Protein AF-A0A0J7K0Y9-F1 (afdb_monomer)

Mean predicted aligned error: 17.72 Å

Secondary structure (DSSP, 8-state):
---HHHHHHHTT-SSHHHHHHHHHHHHHH-TT-----SS--------PPPPSHHHHHHHHHHHHHHHT--HHHHS--TTSS---HHHHHHHHHHHHHHIIIIIH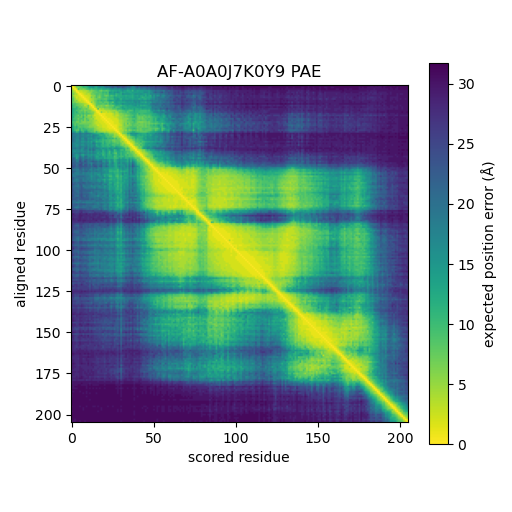HHHHHHHHHHHHHTSSPPPTTS--------TTSPPHHHHHHHHHHHHHHHHHHHHHHSS-SS-HHHHHHHTTPPPPPP--PPPTTSPP-S--TT-------

Organism: Lasius niger (NCBI:txid67767)

pLDDT: mean 74.07, std 13.28, range [35.84, 94.38]

Structure (mmCIF, N/CA/C/O backbone):
data_AF-A0A0J7K0Y9-F1
#
_entry.id   AF-A0A0J7K0Y9-F1
#
loop_
_atom_site.group_PDB
_atom_site.id
_atom_site.type_symbol
_atom_site.label_atom_id
_atom_site.label_alt_id
_atom_site.label_comp_id
_atom_site.label_asym_id
_atom_site.label_entity_id
_atom_site.label_seq_id
_atom_site.pdbx_PDB_ins_code
_atom_site.Cartn_x
_atom_site.Cartn_y
_atom_site.Cartn_z
_atom_site.occupancy
_atom_site.B_iso_or_equiv
_atom_site.auth_seq_id
_atom_site.auth_comp_id
_atom_site.auth_asym_id
_atom_site.auth_atom_id
_atom_site.pdbx_PDB_model_num
ATOM 1 N N . MET A 1 1 ? -59.670 0.359 54.485 1.00 41.88 1 MET A N 1
ATOM 2 C CA . MET A 1 1 ? -58.324 0.366 53.870 1.00 41.88 1 MET A CA 1
ATOM 3 C C . MET A 1 1 ? -58.000 -1.052 53.421 1.00 41.88 1 MET A C 1
ATOM 5 O O . MET A 1 1 ? -57.801 -1.900 54.280 1.00 41.88 1 MET A O 1
ATOM 9 N N . LYS A 1 2 ? -58.044 -1.352 52.114 1.00 50.00 2 LYS A N 1
ATOM 10 C CA . LYS A 1 2 ? -57.584 -2.656 51.604 1.00 50.00 2 LYS A CA 1
ATOM 11 C C . LYS A 1 2 ? -56.059 -2.690 51.736 1.00 50.00 2 LYS A C 1
ATOM 13 O O . LYS A 1 2 ? -55.396 -1.772 51.267 1.00 50.00 2 LYS A O 1
ATOM 18 N N . THR A 1 3 ? -55.521 -3.696 52.416 1.00 67.88 3 THR A N 1
ATOM 19 C CA . THR A 1 3 ? -54.073 -3.907 52.525 1.00 67.88 3 THR A CA 1
ATOM 20 C C . THR A 1 3 ? -53.487 -4.128 51.127 1.00 67.88 3 THR A C 1
ATOM 22 O O . THR A 1 3 ? -54.144 -4.699 50.258 1.00 67.88 3 THR A O 1
ATOM 25 N N . ILE A 1 4 ? -52.256 -3.675 50.886 1.00 62.66 4 ILE A N 1
ATOM 26 C CA . ILE A 1 4 ? -51.581 -3.766 49.574 1.00 62.66 4 ILE A CA 1
ATOM 27 C C . ILE A 1 4 ? -51.511 -5.231 49.088 1.00 62.66 4 ILE A C 1
ATOM 29 O O . ILE A 1 4 ? -51.662 -5.520 47.903 1.00 62.66 4 ILE A O 1
ATOM 33 N N . ALA A 1 5 ? -51.413 -6.177 50.026 1.00 60.84 5 ALA A N 1
ATOM 34 C CA . ALA A 1 5 ? -51.505 -7.610 49.759 1.00 60.84 5 ALA A CA 1
ATOM 35 C C . ALA A 1 5 ? -52.863 -8.044 49.162 1.00 60.84 5 ALA A C 1
ATOM 37 O O . ALA A 1 5 ? -52.909 -8.964 48.350 1.00 60.84 5 ALA A O 1
ATOM 38 N N . GLN A 1 6 ? -53.965 -7.383 49.526 1.00 60.16 6 GLN A N 1
ATOM 39 C CA . GLN A 1 6 ? -55.292 -7.646 48.963 1.00 60.16 6 GLN A CA 1
ATOM 40 C C . GLN A 1 6 ? -55.402 -7.122 47.523 1.00 60.16 6 GLN A C 1
ATOM 42 O O . GLN A 1 6 ? -55.991 -7.781 46.678 1.00 60.16 6 GLN A O 1
ATOM 47 N N . GLN A 1 7 ? -54.785 -5.974 47.223 1.00 63.72 7 GLN A N 1
ATOM 48 C CA . GLN A 1 7 ? -54.750 -5.404 45.869 1.00 63.72 7 GLN A CA 1
ATOM 49 C C . GLN A 1 7 ? -53.867 -6.218 44.909 1.00 63.72 7 GLN A C 1
ATOM 51 O O . GLN A 1 7 ? -54.207 -6.349 43.737 1.00 63.72 7 GLN A O 1
ATOM 56 N N . ALA A 1 8 ? -52.771 -6.809 45.398 1.00 58.94 8 ALA A N 1
ATOM 57 C CA . ALA A 1 8 ? -51.943 -7.729 44.613 1.0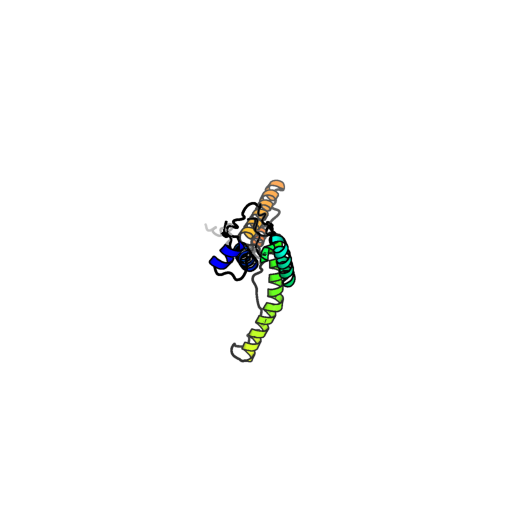0 58.94 8 ALA A CA 1
ATOM 58 C C . ALA A 1 8 ? -52.710 -9.009 44.228 1.00 58.94 8 ALA A C 1
ATOM 60 O O . ALA A 1 8 ? -52.632 -9.450 43.082 1.00 58.94 8 ALA A O 1
ATOM 61 N N . LYS A 1 9 ? -53.514 -9.547 45.157 1.00 60.91 9 LYS A N 1
ATOM 62 C CA . LYS A 1 9 ? -54.397 -10.698 44.906 1.00 60.91 9 LYS A CA 1
ATOM 63 C C . LYS A 1 9 ? -55.553 -10.359 43.960 1.00 60.91 9 LYS A C 1
ATOM 65 O O . LYS A 1 9 ? -55.827 -11.138 43.055 1.00 60.91 9 LYS A O 1
ATOM 70 N N . ASP A 1 10 ? -56.175 -9.187 44.116 1.00 63.47 10 ASP A N 1
ATOM 71 C CA . ASP A 1 10 ? -57.241 -8.695 43.223 1.00 63.47 10 ASP A CA 1
ATOM 72 C C . ASP A 1 10 ? -56.728 -8.482 41.775 1.00 63.47 10 ASP A C 1
ATOM 74 O O . ASP A 1 10 ? -57.490 -8.608 40.821 1.00 63.47 10 ASP A O 1
ATOM 78 N N . ALA A 1 11 ? -55.431 -8.200 41.596 1.00 65.00 11 ALA A N 1
ATOM 79 C CA . ALA A 1 11 ? -54.775 -8.054 40.292 1.00 65.00 11 ALA A CA 1
ATOM 80 C C . ALA A 1 11 ? -54.238 -9.377 39.696 1.00 65.00 11 ALA A C 1
ATOM 82 O O . ALA A 1 11 ? -53.600 -9.349 38.643 1.00 65.00 11 ALA A O 1
ATOM 83 N N . GLY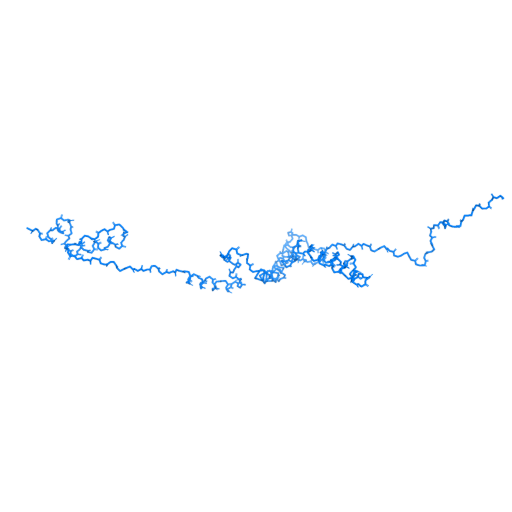 A 1 12 ? -54.490 -10.520 40.348 1.00 72.00 12 GLY A N 1
ATOM 84 C CA . GLY A 1 12 ? -54.134 -11.853 39.848 1.00 72.00 12 GLY A CA 1
ATOM 85 C C . GLY A 1 12 ? -52.734 -12.359 40.219 1.00 72.00 12 GLY A C 1
ATOM 86 O O . GLY A 1 12 ? -52.321 -13.389 39.692 1.00 72.00 12 GLY A O 1
ATOM 87 N N . TYR A 1 13 ? -52.007 -11.683 41.116 1.00 70.56 13 TYR A N 1
ATOM 88 C CA . TYR A 1 13 ? -50.689 -12.130 41.591 1.00 70.56 13 TYR A CA 1
ATOM 89 C C . TYR A 1 13 ? -50.816 -12.977 42.867 1.00 70.56 13 TYR A C 1
ATOM 91 O O . TYR A 1 13 ? -51.663 -12.707 43.724 1.00 70.56 13 TYR A O 1
ATOM 99 N N . LYS A 1 14 ? -49.962 -13.999 43.023 1.00 67.88 14 LYS A N 1
ATOM 100 C CA . LYS A 1 14 ? -50.011 -14.936 44.163 1.00 67.88 14 LYS A CA 1
ATOM 101 C C . LYS A 1 14 ? -49.621 -14.262 45.484 1.00 67.88 14 LYS A C 1
ATOM 103 O O . LYS A 1 14 ? -50.127 -14.629 46.546 1.00 67.88 14 LYS A O 1
ATOM 108 N N . ASP A 1 15 ? -48.735 -13.273 45.402 1.00 72.94 15 ASP A N 1
ATOM 109 C CA . ASP A 1 15 ? -48.142 -12.521 46.508 1.00 72.94 15 ASP A CA 1
ATOM 110 C C . ASP A 1 15 ? -47.762 -11.094 46.044 1.00 72.94 15 ASP A C 1
ATOM 112 O O . ASP A 1 15 ? -47.493 -10.852 44.866 1.00 72.94 15 ASP A O 1
ATOM 116 N N . LEU A 1 16 ? -47.710 -10.148 46.984 1.00 66.69 16 LEU A N 1
ATOM 117 C CA . LEU A 1 16 ? -47.122 -8.820 46.816 1.00 66.69 16 LEU A CA 1
ATOM 118 C C . LEU A 1 16 ? -45.673 -8.886 46.300 1.00 66.69 16 LEU A C 1
ATOM 120 O O . LEU A 1 16 ? -45.290 -8.056 45.477 1.00 66.69 16 LEU A O 1
ATOM 124 N N . GLY A 1 17 ? -44.890 -9.881 46.730 1.00 71.75 17 GLY A N 1
ATOM 125 C CA . GLY A 1 17 ? -43.529 -10.112 46.238 1.00 71.75 17 GLY A CA 1
ATOM 126 C C . GLY A 1 17 ? -43.466 -10.435 44.740 1.00 71.75 17 GLY A C 1
ATOM 127 O O . GLY A 1 17 ? -42.603 -9.922 44.029 1.00 71.75 17 GLY A O 1
ATOM 128 N N . GLU A 1 18 ? -44.418 -11.216 44.225 1.00 76.56 18 GLU A N 1
ATOM 129 C CA . GLU A 1 18 ? -44.515 -11.529 42.792 1.00 76.56 18 GLU A CA 1
ATOM 130 C C . GLU A 1 18 ? -44.935 -10.297 41.977 1.00 76.56 18 GLU A C 1
ATOM 132 O O . GLU A 1 18 ? -44.344 -10.005 40.936 1.00 76.56 18 GLU A O 1
ATOM 137 N N . ALA A 1 19 ? -45.881 -9.511 42.500 1.00 69.94 19 ALA A N 1
ATOM 138 C CA . ALA A 1 19 ? -46.285 -8.247 41.891 1.00 69.94 19 ALA A CA 1
ATOM 139 C C . ALA A 1 19 ? -45.129 -7.227 41.841 1.00 69.94 19 ALA A C 1
ATOM 141 O O . ALA A 1 19 ? -44.962 -6.536 40.837 1.00 69.94 19 ALA A O 1
ATOM 142 N N . MET A 1 20 ? -44.301 -7.144 42.890 1.00 71.56 20 MET A N 1
ATOM 143 C CA . MET A 1 20 ? -43.109 -6.285 42.903 1.00 71.56 20 MET A CA 1
ATOM 144 C C . MET A 1 20 ? -42.033 -6.779 41.931 1.00 71.56 20 MET A C 1
ATOM 146 O O . MET A 1 20 ? -41.488 -5.969 41.182 1.00 71.56 20 MET A O 1
ATOM 150 N N . ASN A 1 21 ? -41.770 -8.087 41.875 1.00 76.19 21 ASN A N 1
ATOM 151 C CA . ASN A 1 21 ? -40.802 -8.659 40.936 1.00 76.19 21 ASN A CA 1
ATOM 152 C C . ASN A 1 21 ? -41.200 -8.426 39.474 1.00 76.19 21 ASN A C 1
ATOM 154 O O . ASN A 1 21 ? -40.352 -8.050 38.667 1.00 76.19 21 ASN A O 1
ATOM 158 N N . GLU A 1 22 ? -42.478 -8.572 39.123 1.00 76.06 22 GLU A N 1
ATOM 159 C CA . GLU A 1 22 ? -42.950 -8.307 37.759 1.00 76.06 22 GLU A CA 1
ATOM 160 C C . GLU A 1 22 ? -42.862 -6.814 37.402 1.00 76.06 22 GLU A C 1
ATOM 162 O O . GLU A 1 22 ? -42.521 -6.457 36.274 1.00 76.06 22 GLU A O 1
ATOM 167 N N . LYS A 1 23 ? -43.103 -5.913 38.364 1.00 72.50 23 LYS A N 1
ATOM 168 C CA . LYS A 1 23 ? -42.919 -4.465 38.168 1.00 72.50 23 LYS A CA 1
ATOM 169 C C . LYS A 1 23 ? -41.448 -4.088 37.983 1.00 72.50 23 LYS A C 1
ATOM 171 O O . LYS A 1 23 ? -41.150 -3.290 37.100 1.00 72.50 23 LYS A O 1
ATOM 176 N N . ILE A 1 24 ? -40.535 -4.698 38.741 1.00 74.88 24 ILE A N 1
ATOM 177 C CA . ILE A 1 24 ? -39.082 -4.532 38.567 1.00 74.88 24 ILE A CA 1
ATOM 178 C C . ILE A 1 24 ? -38.636 -5.098 37.213 1.00 74.88 24 ILE A C 1
ATOM 180 O O . ILE A 1 24 ? -37.848 -4.474 36.506 1.00 74.88 24 ILE A O 1
ATOM 184 N N . ARG A 1 25 ? -39.176 -6.251 36.800 1.00 75.19 25 ARG A N 1
ATOM 185 C CA . ARG A 1 25 ? -38.871 -6.854 35.498 1.00 75.19 25 ARG A CA 1
ATOM 186 C C . ARG A 1 25 ? -39.325 -5.964 34.343 1.00 75.19 25 ARG A C 1
ATOM 188 O O . ARG A 1 25 ? -38.553 -5.753 33.414 1.00 75.19 25 ARG A O 1
ATOM 195 N N . LYS A 1 26 ? -40.533 -5.400 34.423 1.00 72.75 26 LYS A N 1
ATOM 196 C CA . LYS A 1 26 ? -41.059 -4.445 33.434 1.00 72.75 26 LYS A CA 1
ATOM 197 C C . LYS A 1 26 ? -40.252 -3.145 33.387 1.00 72.75 26 LYS A C 1
ATOM 199 O O . LYS A 1 26 ? -40.006 -2.647 32.294 1.00 72.75 26 LYS A O 1
ATOM 204 N N . LEU A 1 27 ? -39.773 -2.660 34.537 1.00 73.19 27 LEU A N 1
ATOM 205 C CA . LEU A 1 27 ? -38.863 -1.513 34.624 1.00 73.19 27 LEU A CA 1
ATOM 206 C C . LEU A 1 27 ? -37.509 -1.778 33.950 1.00 73.19 27 LEU A C 1
ATOM 208 O O . LEU A 1 27 ? -36.998 -0.916 33.249 1.00 73.19 27 LEU A O 1
ATOM 212 N N . ASN A 1 28 ? -36.955 -2.981 34.107 1.00 72.81 28 ASN A N 1
ATOM 213 C CA . ASN A 1 28 ? -35.685 -3.353 33.477 1.00 72.81 28 ASN A CA 1
ATOM 214 C C . ASN A 1 28 ? -35.815 -3.678 31.978 1.00 72.81 28 ASN A C 1
ATOM 216 O O . ASN A 1 28 ? -34.832 -3.589 31.248 1.00 72.81 28 ASN A O 1
ATOM 220 N N . GLN A 1 29 ? -37.000 -4.090 31.518 1.00 77.44 29 GLN A N 1
ATOM 221 C CA . GLN A 1 29 ? -37.248 -4.482 30.124 1.00 77.44 29 GLN A CA 1
ATOM 222 C C . GLN A 1 29 ? -37.788 -3.344 29.248 1.00 77.44 29 GLN A C 1
ATOM 224 O O . GLN A 1 29 ? -37.759 -3.470 28.026 1.00 77.44 29 GLN A O 1
ATOM 229 N N . GLY A 1 30 ? -38.292 -2.254 29.834 1.00 64.31 30 GLY A N 1
ATOM 230 C CA . GLY A 1 30 ? -38.945 -1.181 29.091 1.00 64.31 30 GLY A CA 1
ATOM 231 C C . GLY A 1 30 ? -38.527 0.207 29.557 1.00 64.31 30 GLY A C 1
ATOM 232 O O . GLY A 1 30 ? -38.560 0.513 30.743 1.00 64.31 30 GLY A O 1
ATOM 233 N N . THR A 1 31 ? -38.219 1.074 28.595 1.00 56.06 31 THR A N 1
ATOM 234 C CA . THR A 1 31 ? -37.945 2.504 28.813 1.00 56.06 31 THR A CA 1
ATOM 235 C C . THR A 1 31 ? -39.169 3.264 29.353 1.00 56.06 31 THR A C 1
ATOM 237 O O . THR A 1 31 ? -39.006 4.321 29.949 1.00 56.06 31 THR A O 1
ATOM 240 N N . ASP A 1 32 ? -40.381 2.711 29.192 1.00 53.81 32 ASP A N 1
ATOM 241 C CA . ASP A 1 32 ? -41.665 3.338 29.554 1.00 53.81 32 ASP A CA 1
ATOM 242 C C . ASP A 1 32 ? -42.411 2.594 30.684 1.00 53.81 32 ASP A C 1
ATOM 244 O O . ASP A 1 32 ? -43.621 2.373 30.646 1.00 53.81 32 ASP A O 1
ATOM 248 N N . SER A 1 33 ? -41.682 2.124 31.699 1.00 59.62 33 SER A N 1
ATOM 249 C CA . SER A 1 33 ? -42.291 1.554 32.907 1.00 59.62 33 SER A CA 1
ATOM 250 C C . SER A 1 33 ? -42.240 2.546 34.061 1.00 59.62 33 SER A C 1
ATOM 252 O O . SER A 1 33 ? -41.181 2.840 34.605 1.00 59.62 33 SER A O 1
ATOM 254 N N . ALA A 1 34 ? -43.408 3.033 34.480 1.00 58.34 34 ALA A N 1
ATOM 255 C CA . ALA A 1 34 ? -43.535 3.874 35.663 1.00 58.34 34 ALA A CA 1
ATOM 256 C C . ALA A 1 34 ? -43.646 3.013 36.934 1.00 58.34 34 ALA A C 1
ATOM 258 O O . ALA A 1 34 ? -44.594 2.237 37.105 1.00 58.34 34 ALA A O 1
ATOM 259 N N . LEU A 1 35 ? -42.686 3.166 37.850 1.00 61.28 35 LEU A N 1
ATOM 260 C CA . LEU A 1 35 ? -42.767 2.598 39.193 1.00 61.28 35 LEU A CA 1
ATOM 261 C C . LEU A 1 35 ? -43.531 3.572 40.102 1.00 61.28 35 LEU A C 1
ATOM 263 O O . LEU A 1 35 ? -43.003 4.604 40.503 1.00 61.28 35 LEU A O 1
ATOM 267 N N . VAL A 1 36 ? -44.782 3.247 40.428 1.00 58.62 36 VAL A N 1
ATOM 268 C CA . VAL A 1 36 ? -45.592 4.033 41.371 1.00 58.62 36 VAL A CA 1
ATOM 269 C C . VAL A 1 36 ? -45.386 3.475 42.779 1.00 58.62 36 VAL A C 1
ATOM 271 O O . VAL A 1 36 ? -45.913 2.416 43.117 1.00 58.62 36 VAL A O 1
ATOM 274 N N . THR A 1 37 ? -44.603 4.176 43.597 1.00 62.19 37 THR A N 1
ATOM 275 C CA . THR A 1 37 ? -44.367 3.861 45.013 1.00 62.19 37 THR A CA 1
ATOM 276 C C . THR A 1 37 ? -45.233 4.748 45.908 1.00 62.19 37 THR A C 1
ATOM 278 O O . THR A 1 37 ? -45.283 5.967 45.750 1.00 62.19 37 THR A O 1
ATOM 281 N N . GLN A 1 38 ? -45.924 4.154 46.885 1.00 52.69 38 GLN A N 1
ATOM 282 C CA . GLN A 1 38 ? -46.617 4.920 47.921 1.00 52.69 38 GLN A CA 1
ATOM 283 C C . GLN A 1 38 ? -45.585 5.318 48.986 1.00 52.69 38 GLN A C 1
ATOM 285 O O . GLN A 1 38 ? -45.238 4.517 49.846 1.00 52.69 38 GLN A O 1
ATOM 290 N N . SER A 1 39 ? -45.083 6.554 48.904 1.00 55.12 39 SER A N 1
ATOM 291 C CA . SER A 1 39 ? -44.155 7.159 49.877 1.00 55.12 39 SER A CA 1
ATOM 292 C C . SER A 1 39 ? -42.731 6.566 49.916 1.00 55.12 39 SER A C 1
ATOM 294 O O . SER A 1 39 ? -42.233 6.155 50.961 1.00 55.12 39 SER A O 1
ATOM 296 N N . GLY A 1 40 ? -42.044 6.543 48.769 1.00 60.94 40 GLY A N 1
ATOM 297 C CA . GLY A 1 40 ? -40.608 6.242 48.700 1.00 60.94 40 GLY A CA 1
ATOM 298 C C . GLY A 1 40 ? -39.991 6.705 47.381 1.00 60.94 40 GLY A C 1
ATOM 299 O O . GLY A 1 40 ? -40.550 6.438 46.319 1.00 60.94 40 GLY A O 1
ATOM 300 N N . THR A 1 41 ? -38.860 7.409 47.434 1.00 53.75 41 THR A N 1
ATOM 301 C CA . THR A 1 41 ? -38.120 7.874 46.251 1.00 53.75 41 THR A CA 1
ATOM 302 C C . THR A 1 41 ? -37.431 6.687 45.583 1.00 53.75 41 THR A C 1
ATOM 304 O O . THR A 1 41 ? -36.528 6.084 46.157 1.00 53.75 41 THR A O 1
ATOM 307 N N . SER A 1 42 ? -37.856 6.327 44.373 1.00 60.19 42 SER A N 1
ATOM 308 C CA . SER A 1 42 ? -37.160 5.319 43.573 1.00 60.19 42 SER A CA 1
ATOM 309 C C . SER A 1 42 ? -35.975 5.973 42.866 1.00 60.19 42 SER A C 1
ATOM 311 O O . SER A 1 42 ? -36.170 6.859 42.036 1.00 60.19 42 SER A O 1
ATOM 313 N N . SER A 1 43 ? -34.747 5.573 43.207 1.00 61.25 43 SER A N 1
ATOM 314 C CA . SER A 1 43 ? -33.561 5.945 42.433 1.00 61.25 43 SER A CA 1
ATOM 315 C C . SER A 1 43 ? -33.219 4.821 41.465 1.00 61.25 43 SER A C 1
ATOM 317 O O . SER A 1 43 ? -32.943 3.698 41.892 1.00 61.25 43 SER A O 1
ATOM 319 N N . VAL A 1 44 ? -33.188 5.121 40.171 1.00 63.66 44 VAL A N 1
ATOM 320 C CA . VAL A 1 44 ? -32.577 4.223 39.190 1.00 63.66 44 VAL A CA 1
ATOM 321 C C . VAL A 1 44 ? -31.056 4.326 39.304 1.00 63.66 44 VAL A C 1
ATOM 323 O O . VAL A 1 44 ? -30.499 5.422 39.326 1.00 63.66 44 VAL A O 1
ATOM 326 N N . LEU A 1 45 ? -30.374 3.184 39.388 1.00 65.38 45 LEU A N 1
ATOM 327 C CA . LEU A 1 45 ? -28.926 3.119 39.193 1.00 65.38 45 LEU A CA 1
ATOM 328 C C . LEU A 1 45 ? -28.663 3.390 37.710 1.00 65.38 45 LEU A C 1
ATOM 330 O O . LEU A 1 45 ? -28.772 2.491 36.879 1.00 65.38 45 LEU A O 1
ATOM 334 N N . SER A 1 46 ? -28.380 4.645 37.360 1.00 64.19 46 SER A N 1
ATOM 335 C CA . SER A 1 46 ? -28.010 5.003 35.994 1.00 64.19 46 SER A CA 1
ATOM 336 C C . SER A 1 46 ? -26.627 4.426 35.695 1.00 64.19 46 SER A C 1
ATOM 338 O O . SER A 1 46 ? -25.608 4.982 36.108 1.00 64.19 46 SER A O 1
ATOM 340 N N . VAL A 1 47 ? -26.574 3.302 34.987 1.00 67.31 47 VAL A N 1
ATOM 341 C CA . VAL A 1 47 ? -25.326 2.852 34.371 1.00 67.31 47 VAL A CA 1
ATOM 342 C C . VAL A 1 47 ? -25.092 3.756 33.166 1.00 67.31 47 VAL A C 1
ATOM 344 O O . VAL A 1 47 ? -25.842 3.701 32.193 1.00 67.31 47 VAL A O 1
ATOM 347 N N . ALA A 1 48 ? -24.081 4.622 33.236 1.00 72.38 48 ALA A N 1
ATOM 348 C CA . ALA A 1 48 ? -23.613 5.324 32.050 1.00 72.38 48 ALA A CA 1
ATOM 349 C C . ALA A 1 48 ? -23.106 4.271 31.056 1.00 72.38 48 ALA A C 1
ATOM 351 O O . ALA A 1 48 ? -22.244 3.459 31.401 1.00 72.38 48 ALA A O 1
ATOM 352 N N . ALA A 1 49 ? -23.662 4.250 29.844 1.00 72.75 49 ALA A N 1
ATOM 353 C CA . ALA A 1 49 ? -23.127 3.415 28.780 1.00 72.75 49 ALA A CA 1
ATOM 354 C C . ALA A 1 49 ? -21.665 3.825 28.545 1.00 72.75 49 ALA A C 1
ATOM 356 O O . ALA A 1 49 ? -21.386 4.987 28.248 1.00 72.75 49 ALA A O 1
ATOM 357 N N . ALA A 1 50 ? -20.734 2.891 28.745 1.00 78.94 50 ALA A N 1
ATOM 358 C CA . ALA A 1 50 ? -19.324 3.137 28.482 1.00 78.94 50 ALA A CA 1
ATOM 359 C C . ALA A 1 50 ? -19.108 3.352 26.977 1.00 78.94 50 ALA A C 1
ATOM 361 O O . ALA A 1 50 ? -19.727 2.670 26.158 1.00 78.94 50 ALA A O 1
ATOM 362 N N . ASP A 1 51 ? -18.223 4.281 26.618 1.00 85.19 51 ASP A N 1
ATOM 363 C CA . ASP A 1 51 ? -17.834 4.512 25.227 1.00 85.19 51 ASP A CA 1
ATOM 364 C C . ASP A 1 51 ? -17.122 3.261 24.662 1.00 85.19 51 ASP A C 1
ATOM 366 O O . ASP A 1 51 ? -16.090 2.855 25.206 1.00 85.19 51 ASP A O 1
ATOM 370 N N . PRO A 1 52 ? -17.639 2.628 23.589 1.00 87.75 52 PRO A N 1
ATOM 371 C CA . PRO A 1 52 ? -17.019 1.449 22.984 1.00 87.75 52 PRO A CA 1
ATOM 372 C C . PRO A 1 52 ? -15.810 1.778 22.091 1.00 87.75 52 PRO A C 1
ATOM 374 O O . PRO A 1 52 ? -15.137 0.868 21.605 1.00 87.75 52 PRO A O 1
ATOM 377 N N . THR A 1 53 ? -15.509 3.054 21.841 1.00 87.75 53 THR A N 1
ATOM 378 C CA . THR A 1 53 ? -14.440 3.469 20.918 1.00 87.75 53 THR A CA 1
ATOM 379 C C . THR A 1 53 ? -13.059 2.885 21.265 1.00 87.75 53 THR A C 1
ATOM 381 O O . THR A 1 53 ? -12.379 2.396 20.353 1.00 87.75 53 THR A O 1
ATOM 384 N N . PRO A 1 54 ? -12.616 2.850 22.541 1.00 89.25 54 PRO A N 1
ATOM 385 C CA . PRO A 1 54 ? -11.304 2.305 22.891 1.00 89.25 54 PRO A CA 1
ATOM 386 C C . PRO A 1 54 ? -11.186 0.800 22.629 1.00 89.25 54 PRO A C 1
ATOM 388 O O . PRO A 1 54 ? -10.170 0.349 22.099 1.00 89.25 54 PRO A O 1
ATOM 391 N N . SER A 1 55 ? -12.221 0.018 22.955 1.00 89.62 55 SER A N 1
ATOM 392 C CA . SER A 1 55 ? -12.198 -1.436 22.754 1.00 89.62 55 SER A CA 1
ATOM 393 C C . SER A 1 55 ? -12.195 -1.788 21.268 1.00 89.62 55 SER A C 1
ATOM 395 O O . SER A 1 55 ? -11.401 -2.624 20.836 1.00 89.62 55 SER A O 1
ATOM 397 N N . TRP A 1 56 ? -12.994 -1.080 20.466 1.00 89.25 56 TRP A N 1
ATOM 398 C CA . TRP A 1 56 ? -12.989 -1.230 19.014 1.00 89.25 56 TRP A CA 1
ATOM 399 C C . TRP A 1 56 ? -11.627 -0.879 18.398 1.00 89.25 56 TRP A C 1
ATOM 401 O O . TRP A 1 56 ? -11.095 -1.646 17.594 1.00 89.25 56 TRP A O 1
ATOM 411 N N . THR A 1 57 ? -11.023 0.239 18.817 1.00 89.50 57 THR A N 1
ATOM 412 C CA . THR A 1 57 ? -9.742 0.719 18.269 1.00 89.50 57 THR A CA 1
ATOM 413 C C . THR A 1 57 ? -8.606 -0.274 18.517 1.00 89.50 57 THR A C 1
ATOM 415 O O . THR A 1 57 ? -7.774 -0.489 17.633 1.00 89.50 57 THR A O 1
ATOM 418 N N . VAL A 1 58 ? -8.567 -0.919 19.688 1.00 91.25 58 VAL A N 1
ATOM 419 C CA . VAL A 1 58 ? -7.562 -1.952 19.990 1.00 91.25 58 VAL A CA 1
ATOM 420 C C . VAL A 1 58 ? -7.740 -3.162 19.076 1.00 91.25 58 VAL A C 1
ATOM 422 O O . VAL A 1 58 ? -6.784 -3.568 18.417 1.00 91.25 58 VAL A O 1
ATOM 425 N N . SER A 1 59 ? -8.958 -3.702 18.967 1.00 91.25 59 SER A N 1
ATOM 426 C CA . SER A 1 59 ? -9.232 -4.864 18.109 1.00 91.25 59 SER A CA 1
ATOM 427 C C . SER A 1 59 ? -8.916 -4.590 16.637 1.00 91.25 59 SER A C 1
ATOM 429 O O . SER A 1 59 ? -8.316 -5.424 15.957 1.00 91.25 59 SER A O 1
ATOM 431 N N . ALA A 1 60 ? -9.271 -3.402 16.153 1.00 89.94 60 ALA A N 1
ATOM 432 C CA . ALA A 1 60 ? -9.015 -2.988 14.785 1.00 89.94 60 ALA A CA 1
ATOM 433 C C . ALA A 1 60 ? -7.504 -2.844 14.499 1.00 89.94 60 ALA A C 1
ATOM 435 O O . ALA A 1 60 ? -7.028 -3.329 13.472 1.00 89.94 60 ALA A O 1
ATOM 436 N N . ASN A 1 61 ? -6.716 -2.289 15.429 1.00 89.06 61 ASN A N 1
ATOM 437 C CA . ASN A 1 61 ? -5.252 -2.239 15.302 1.00 89.06 61 ASN A CA 1
ATOM 438 C C . ASN A 1 61 ? -4.590 -3.623 15.379 1.00 89.06 61 ASN A C 1
ATOM 440 O O . ASN A 1 61 ? -3.632 -3.889 14.645 1.00 89.06 61 ASN A O 1
ATOM 444 N N . SER A 1 62 ? -5.108 -4.527 16.217 1.00 92.56 62 SER A N 1
ATOM 44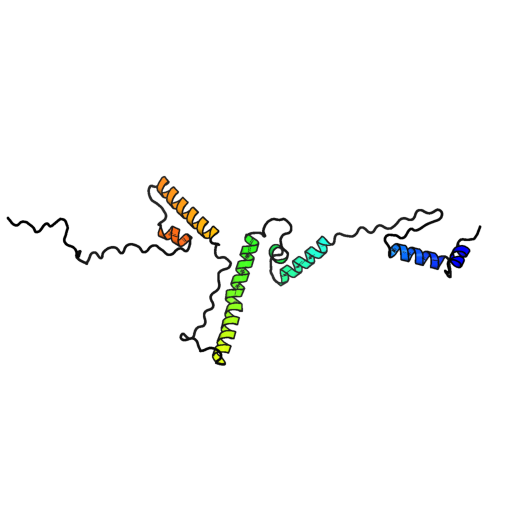5 C CA . SER A 1 62 ? -4.630 -5.912 16.268 1.00 92.56 62 SER A CA 1
ATOM 446 C C . SER A 1 62 ? -4.833 -6.616 14.927 1.00 92.56 62 SER A C 1
ATOM 448 O O . SER A 1 62 ? -3.904 -7.241 14.425 1.00 92.56 62 SER A O 1
ATOM 450 N N . TYR A 1 63 ? -6.004 -6.460 14.303 1.00 91.06 63 TYR A N 1
ATOM 451 C CA . TYR A 1 63 ? -6.271 -7.025 12.979 1.00 91.06 63 TYR A CA 1
ATOM 452 C C . TYR A 1 63 ? -5.426 -6.371 11.875 1.00 91.06 63 TYR A C 1
ATOM 454 O O . TYR A 1 63 ? -4.847 -7.066 11.045 1.00 91.06 63 TYR A O 1
ATOM 462 N N . ALA A 1 64 ? -5.281 -5.044 11.884 1.00 89.00 64 ALA A N 1
ATOM 463 C CA . ALA A 1 64 ? -4.443 -4.333 10.915 1.00 89.00 64 ALA A CA 1
ATOM 464 C C . ALA A 1 64 ? -2.983 -4.833 10.930 1.00 89.00 64 ALA A C 1
ATOM 466 O O . ALA A 1 64 ? -2.352 -4.989 9.880 1.00 89.00 64 ALA A O 1
ATOM 467 N N . SER A 1 65 ? -2.480 -5.175 12.119 1.00 88.56 65 SER A N 1
ATOM 468 C CA . SER A 1 65 ? -1.141 -5.735 12.310 1.00 88.56 65 SER A CA 1
ATOM 469 C C . SER A 1 65 ? -0.968 -7.131 11.699 1.00 88.56 65 SER A C 1
ATOM 471 O O . SER A 1 65 ? 0.103 -7.413 11.168 1.00 88.56 65 SER A O 1
ATOM 473 N N . THR A 1 66 ? -1.993 -7.997 11.702 1.00 90.81 66 THR A N 1
ATOM 474 C CA . THR A 1 66 ? -1.862 -9.370 11.161 1.00 90.81 66 THR A CA 1
ATOM 475 C C . THR A 1 66 ? -1.683 -9.384 9.647 1.00 90.81 66 THR A C 1
ATOM 477 O O . THR A 1 66 ? -0.882 -10.148 9.116 1.00 90.81 66 THR A O 1
ATOM 480 N N . ILE A 1 67 ? -2.384 -8.496 8.944 1.00 87.44 67 ILE A N 1
ATOM 481 C CA . ILE A 1 67 ? -2.237 -8.309 7.496 1.00 87.44 67 ILE A CA 1
ATOM 482 C C . ILE A 1 67 ? -1.073 -7.365 7.147 1.00 87.44 67 ILE A C 1
ATOM 484 O O . ILE A 1 67 ? -0.697 -7.225 5.978 1.00 87.44 67 ILE A O 1
ATOM 488 N N . GLY A 1 68 ? -0.496 -6.704 8.157 1.00 85.25 68 GLY A N 1
ATOM 489 C CA . GLY A 1 68 ? 0.526 -5.668 8.037 1.00 85.25 68 GLY A CA 1
ATOM 490 C C . GLY A 1 68 ? 0.091 -4.518 7.129 1.00 85.25 68 GLY A C 1
ATOM 491 O O . GLY A 1 68 ? 0.871 -4.111 6.268 1.00 85.25 68 GLY A O 1
ATOM 492 N N . CYS A 1 69 ? -1.166 -4.088 7.249 1.00 86.62 69 CYS A N 1
ATOM 493 C CA . CYS A 1 69 ? -1.744 -2.951 6.536 1.00 86.62 69 CYS A CA 1
ATOM 494 C C . CYS A 1 69 ? -1.902 -1.787 7.519 1.00 86.62 69 CYS A C 1
ATOM 496 O O . CYS A 1 69 ? -2.418 -2.011 8.615 1.00 86.62 69 CYS A O 1
ATOM 498 N N . PRO A 1 70 ? -1.497 -0.554 7.171 1.00 85.19 70 PRO A N 1
ATOM 499 C CA . PRO A 1 70 ? -1.702 0.594 8.046 1.00 85.19 70 PRO A CA 1
ATOM 500 C C . PRO A 1 70 ? -3.186 0.806 8.375 1.00 85.19 70 PRO A C 1
ATOM 502 O O . PRO A 1 70 ? -4.040 0.767 7.487 1.00 85.19 70 PRO A O 1
ATOM 505 N N . PHE A 1 71 ? -3.494 1.101 9.641 1.00 84.25 71 PHE A N 1
ATOM 506 C CA . PHE A 1 71 ? -4.864 1.328 10.123 1.00 84.25 71 PHE A CA 1
ATOM 507 C C . PHE A 1 71 ? -5.622 2.368 9.280 1.00 84.25 71 PHE A C 1
ATOM 509 O O . PHE A 1 71 ? -6.762 2.140 8.882 1.00 84.25 71 PHE A O 1
ATOM 516 N N . ASN A 1 72 ? -4.947 3.470 8.933 1.00 85.00 72 ASN A N 1
ATOM 517 C CA . ASN A 1 72 ? -5.499 4.559 8.122 1.00 85.00 72 ASN A CA 1
ATOM 518 C C . ASN A 1 72 ? -5.893 4.128 6.700 1.00 85.00 72 ASN A C 1
ATOM 520 O O . ASN A 1 72 ? -6.775 4.742 6.105 1.00 85.00 72 ASN A O 1
ATOM 524 N N . ILE A 1 73 ? -5.219 3.116 6.144 1.00 83.94 73 ILE A N 1
ATOM 525 C CA . ILE A 1 73 ? -5.516 2.563 4.817 1.00 83.94 73 ILE A CA 1
ATOM 526 C C . ILE A 1 73 ? -6.650 1.540 4.920 1.00 83.94 73 ILE A C 1
ATOM 528 O O . ILE A 1 73 ? -7.535 1.527 4.071 1.00 83.94 73 ILE A O 1
ATOM 532 N N . LEU A 1 74 ? -6.648 0.711 5.969 1.00 85.62 74 LEU A N 1
ATOM 533 C CA . LEU A 1 74 ? -7.613 -0.375 6.143 1.00 85.62 74 LEU A CA 1
ATOM 534 C C . LEU A 1 74 ? -9.014 0.105 6.542 1.00 85.62 74 LEU A C 1
ATOM 536 O O . LEU A 1 74 ? -10.001 -0.359 5.981 1.00 85.62 74 LEU A O 1
ATOM 540 N N . PHE A 1 75 ? -9.100 1.011 7.516 1.00 83.44 75 PHE A N 1
ATOM 541 C CA . PHE A 1 75 ? -10.373 1.501 8.061 1.00 83.44 75 PHE A CA 1
ATOM 542 C C . PHE A 1 75 ? -10.749 2.895 7.554 1.00 83.44 75 PHE A C 1
ATOM 544 O O . PHE A 1 75 ? -11.841 3.384 7.839 1.00 83.44 75 PHE A O 1
ATOM 551 N N . GLY A 1 76 ? -9.859 3.530 6.790 1.00 77.69 76 GLY A N 1
ATOM 552 C CA . GLY A 1 76 ? -9.997 4.926 6.405 1.00 77.69 76 GLY A CA 1
ATOM 553 C C . GLY A 1 76 ? -9.682 5.874 7.562 1.00 77.69 76 GLY A C 1
ATOM 554 O O . GLY A 1 76 ? -9.737 5.530 8.744 1.00 77.69 76 GLY A O 1
ATOM 555 N N . LYS A 1 77 ? -9.321 7.109 7.218 1.00 74.56 77 LYS A N 1
ATOM 556 C CA . LYS A 1 77 ? -9.061 8.158 8.205 1.00 74.56 77 LYS A CA 1
ATOM 557 C C . LYS A 1 77 ? -10.367 8.902 8.494 1.00 74.56 77 LYS A C 1
ATOM 559 O O . LYS A 1 77 ? -10.988 9.422 7.575 1.00 74.56 77 LYS A O 1
ATOM 564 N N . GLN A 1 78 ? -10.770 8.990 9.762 1.00 59.59 78 GLN A N 1
ATOM 565 C CA . GLN A 1 78 ? -12.009 9.684 10.156 1.00 59.59 78 GLN A CA 1
ATOM 566 C C . GLN A 1 78 ? -11.913 11.218 10.042 1.00 59.59 78 GLN A C 1
ATOM 568 O O . GLN A 1 78 ? -12.927 11.898 9.942 1.00 59.59 78 GLN A O 1
ATOM 573 N N . THR A 1 79 ? -10.705 11.787 10.041 1.00 60.09 79 THR A N 1
ATOM 574 C CA . THR A 1 79 ? -10.478 13.234 10.215 1.00 60.09 79 THR A CA 1
ATOM 575 C C . THR A 1 79 ? -10.545 14.066 8.923 1.00 60.09 79 THR A C 1
ATOM 577 O O . THR A 1 79 ? -9.977 15.151 8.878 1.00 60.09 79 THR A O 1
ATOM 580 N N . GLY A 1 80 ? -11.167 13.574 7.845 1.00 55.03 80 GLY A N 1
ATOM 581 C CA . GLY A 1 80 ? -11.345 14.315 6.578 1.00 55.03 80 GLY A CA 1
ATOM 582 C C . GLY A 1 80 ? -10.068 14.589 5.763 1.00 55.03 80 GLY A C 1
ATOM 583 O O . GLY A 1 80 ? -10.148 14.890 4.577 1.00 55.03 80 GLY A O 1
ATOM 584 N N . ASN A 1 81 ? -8.885 14.430 6.358 1.00 59.50 81 ASN A N 1
ATOM 585 C CA . ASN A 1 81 ? -7.613 14.462 5.649 1.00 59.50 81 ASN A CA 1
ATOM 586 C C . ASN A 1 81 ? -7.395 13.131 4.927 1.00 59.50 81 ASN A C 1
ATOM 588 O O . ASN A 1 81 ? -7.548 12.067 5.538 1.00 59.50 81 ASN A O 1
ATOM 592 N N . LEU A 1 82 ? -6.975 13.191 3.657 1.00 61.91 82 LEU A N 1
ATOM 593 C CA . LEU A 1 82 ? -6.478 12.024 2.927 1.00 61.91 82 LEU A CA 1
ATOM 594 C C . LEU A 1 82 ? -5.490 11.255 3.822 1.00 61.91 82 LEU A C 1
ATOM 596 O O . LEU A 1 82 ? -4.741 11.861 4.599 1.00 61.91 82 LEU A O 1
ATOM 600 N N . ALA A 1 83 ? -5.485 9.921 3.722 1.00 60.75 83 ALA A N 1
ATOM 601 C CA . ALA A 1 83 ? -4.475 9.085 4.377 1.00 60.75 83 ALA A CA 1
ATOM 602 C C . ALA A 1 83 ? -3.074 9.699 4.182 1.00 60.75 83 ALA A C 1
ATOM 604 O O . ALA A 1 83 ? -2.841 10.379 3.178 1.00 60.75 83 ALA A O 1
ATOM 605 N N . SER A 1 84 ? -2.154 9.523 5.134 1.00 69.44 84 SER A N 1
ATOM 606 C CA . SER A 1 84 ? -0.815 10.108 4.980 1.00 69.44 84 SER A CA 1
ATOM 607 C C . SER A 1 84 ? -0.228 9.680 3.628 1.00 69.44 84 SER A C 1
ATOM 609 O O . SER A 1 84 ? -0.367 8.518 3.239 1.00 69.44 84 SER A O 1
ATOM 611 N N . THR A 1 85 ? 0.368 10.612 2.878 1.00 72.19 85 THR A N 1
ATOM 612 C CA . THR A 1 85 ? 1.062 10.294 1.615 1.00 72.19 85 THR A CA 1
ATOM 613 C C . THR A 1 85 ? 2.095 9.197 1.837 1.00 72.19 85 THR A C 1
ATOM 615 O O . THR A 1 85 ? 2.232 8.307 1.004 1.00 72.19 85 THR A O 1
ATOM 618 N N . GLU A 1 86 ? 2.741 9.211 3.000 1.00 78.19 86 GLU A N 1
ATOM 619 C CA . GLU A 1 86 ? 3.733 8.218 3.399 1.00 78.19 86 GLU A CA 1
ATOM 620 C C . GLU A 1 86 ? 3.107 6.842 3.670 1.00 78.19 86 GLU A C 1
ATOM 622 O O . GLU A 1 86 ? 3.598 5.847 3.145 1.00 78.19 86 GLU A O 1
ATOM 627 N N . ASP A 1 87 ? 1.957 6.766 4.355 1.00 79.81 87 ASP A N 1
ATOM 628 C CA . ASP A 1 87 ? 1.245 5.490 4.570 1.00 79.81 87 ASP A CA 1
ATOM 629 C C . ASP A 1 87 ? 0.839 4.842 3.233 1.00 79.81 87 ASP A C 1
ATOM 631 O O . ASP A 1 87 ? 0.912 3.620 3.075 1.00 79.81 87 ASP A O 1
ATOM 635 N N . ARG A 1 88 ? 0.426 5.657 2.246 1.00 80.88 88 ARG A N 1
ATOM 636 C CA . ARG A 1 88 ? 0.109 5.173 0.892 1.00 80.88 88 ARG A CA 1
ATOM 637 C C . ARG A 1 88 ? 1.345 4.652 0.165 1.00 80.88 88 ARG A C 1
ATOM 639 O O . ARG A 1 88 ? 1.257 3.595 -0.452 1.00 80.88 88 ARG A O 1
ATOM 646 N N . LYS A 1 89 ? 2.474 5.364 0.242 1.00 82.88 89 LYS A N 1
ATOM 647 C CA . LYS A 1 89 ? 3.740 4.944 -0.382 1.00 82.88 89 LYS A CA 1
ATOM 648 C C . LYS A 1 89 ? 4.252 3.633 0.214 1.00 82.88 89 LYS A C 1
ATOM 650 O O . LYS A 1 89 ? 4.600 2.723 -0.532 1.00 82.88 89 LYS A O 1
ATOM 655 N N . GLU A 1 90 ? 4.247 3.494 1.537 1.00 83.44 90 GLU A N 1
ATOM 656 C CA . GLU A 1 90 ? 4.674 2.253 2.198 1.00 83.44 90 GLU A CA 1
ATOM 657 C C . GLU A 1 90 ? 3.765 1.069 1.840 1.00 83.44 90 GLU A C 1
ATOM 659 O O . GLU A 1 90 ? 4.238 -0.032 1.544 1.00 83.44 90 GLU A O 1
ATOM 664 N N . TRP A 1 91 ? 2.450 1.294 1.770 1.00 87.06 91 TRP A N 1
ATOM 665 C CA . TRP A 1 91 ? 1.519 0.262 1.319 1.00 87.06 91 TRP A CA 1
ATOM 666 C C . TRP A 1 91 ? 1.716 -0.110 -0.160 1.00 87.06 91 TRP A C 1
ATOM 668 O O . TRP A 1 91 ? 1.702 -1.295 -0.505 1.00 87.06 91 TRP A O 1
ATOM 678 N N . ALA A 1 92 ? 1.968 0.873 -1.028 1.00 86.56 92 ALA A N 1
ATOM 679 C CA . ALA A 1 92 ? 2.277 0.654 -2.440 1.00 86.56 92 ALA A CA 1
ATOM 680 C C . ALA A 1 92 ? 3.562 -0.172 -2.633 1.00 86.56 92 ALA A C 1
ATOM 682 O O . ALA A 1 92 ? 3.546 -1.133 -3.404 1.00 86.56 92 ALA A O 1
ATOM 683 N N . LYS A 1 93 ? 4.632 0.100 -1.865 1.00 87.50 93 LYS A N 1
ATOM 684 C CA . LYS A 1 93 ? 5.867 -0.715 -1.846 1.00 87.50 93 LYS A CA 1
ATOM 685 C C . LYS A 1 93 ? 5.577 -2.180 -1.528 1.00 87.50 93 LYS A C 1
ATOM 687 O O . LYS A 1 93 ? 6.037 -3.079 -2.233 1.00 87.50 93 LYS A O 1
ATOM 692 N N . LYS A 1 94 ? 4.771 -2.437 -0.492 1.00 87.62 94 LYS A N 1
ATOM 693 C CA . LYS A 1 94 ? 4.363 -3.802 -0.128 1.00 87.62 94 LYS A CA 1
ATOM 694 C C . LYS A 1 94 ? 3.545 -4.467 -1.242 1.00 87.62 94 LYS A C 1
ATOM 696 O O . LYS A 1 94 ? 3.731 -5.652 -1.522 1.00 87.62 94 LYS A O 1
ATOM 701 N N . GLY A 1 95 ? 2.668 -3.702 -1.895 1.00 88.88 95 GLY A N 1
ATOM 702 C CA . GLY A 1 95 ? 1.909 -4.133 -3.069 1.00 88.88 95 GLY A CA 1
ATOM 703 C C . GLY A 1 95 ? 2.808 -4.567 -4.228 1.00 88.88 95 GLY A C 1
ATOM 704 O O . GLY A 1 95 ? 2.629 -5.669 -4.747 1.00 88.88 95 GLY A O 1
ATOM 705 N N . ASN A 1 96 ? 3.814 -3.760 -4.571 1.00 88.62 96 ASN A N 1
ATOM 706 C CA . ASN A 1 96 ? 4.817 -4.091 -5.587 1.00 88.62 96 ASN A CA 1
ATOM 707 C C . ASN A 1 96 ? 5.606 -5.354 -5.231 1.00 88.62 96 ASN A C 1
ATOM 709 O O . ASN A 1 96 ? 5.751 -6.235 -6.074 1.00 88.62 96 ASN A O 1
ATOM 713 N N . GLY A 1 97 ? 6.041 -5.500 -3.975 1.00 89.12 97 GLY A N 1
ATOM 714 C CA . GLY A 1 97 ? 6.726 -6.715 -3.521 1.00 89.12 97 GLY A CA 1
ATOM 715 C C . GLY A 1 97 ? 5.869 -7.974 -3.695 1.00 89.12 97 GLY A C 1
ATOM 716 O O . GLY A 1 97 ? 6.358 -9.017 -4.127 1.00 89.12 97 GLY A O 1
ATOM 717 N N . ARG A 1 98 ? 4.558 -7.878 -3.434 1.00 90.38 98 ARG A N 1
ATOM 718 C CA . ARG A 1 98 ? 3.625 -8.989 -3.672 1.00 90.38 98 ARG A CA 1
ATOM 719 C C . ARG A 1 98 ? 3.395 -9.261 -5.164 1.00 90.38 98 ARG A C 1
ATOM 721 O O . ARG A 1 98 ? 3.275 -10.430 -5.531 1.00 90.38 98 ARG A O 1
ATOM 728 N N . ARG A 1 99 ? 3.319 -8.211 -5.994 1.00 90.19 99 ARG A N 1
ATOM 729 C CA . ARG A 1 99 ? 3.192 -8.303 -7.460 1.00 90.19 99 ARG A CA 1
ATOM 730 C C . ARG A 1 99 ? 4.399 -9.006 -8.072 1.00 90.19 99 ARG A C 1
ATOM 732 O O . ARG A 1 99 ? 4.227 -10.072 -8.646 1.00 90.19 99 ARG A O 1
ATOM 739 N N . GLY A 1 100 ? 5.597 -8.468 -7.854 1.00 89.12 100 GLY A N 1
ATOM 740 C CA . GLY A 1 100 ? 6.838 -9.003 -8.418 1.00 89.12 100 GLY A CA 1
ATOM 741 C C . GLY A 1 100 ? 7.272 -10.350 -7.835 1.00 89.12 100 GLY A C 1
ATOM 742 O O . GLY A 1 100 ? 7.953 -11.110 -8.510 1.00 89.12 100 GLY A O 1
ATOM 743 N N . GLY A 1 101 ? 6.876 -10.663 -6.599 1.00 90.19 101 GLY A N 1
ATOM 744 C CA . GLY A 1 101 ? 7.167 -11.949 -5.969 1.00 90.19 101 GLY A CA 1
ATOM 745 C C . GLY A 1 101 ? 6.106 -13.004 -6.279 1.00 90.19 101 GLY A C 1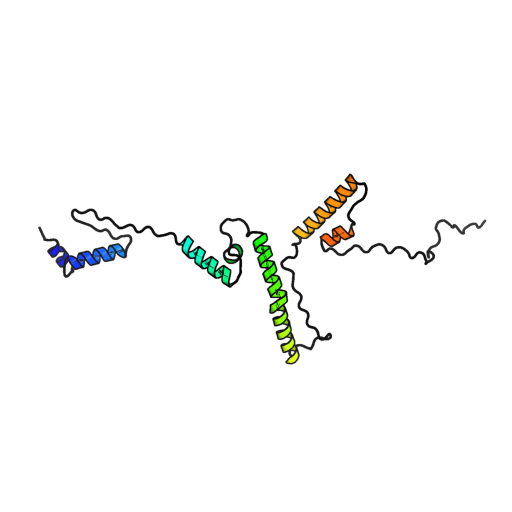
ATOM 746 O O . GLY A 1 101 ? 6.109 -13.655 -7.321 1.00 90.19 101 GLY A O 1
ATOM 747 N N . TRP A 1 102 ? 5.190 -13.196 -5.328 1.00 91.12 102 TRP A N 1
ATOM 748 C CA . TRP A 1 102 ? 4.255 -14.322 -5.343 1.00 91.12 102 TRP A CA 1
ATOM 749 C C . TRP A 1 102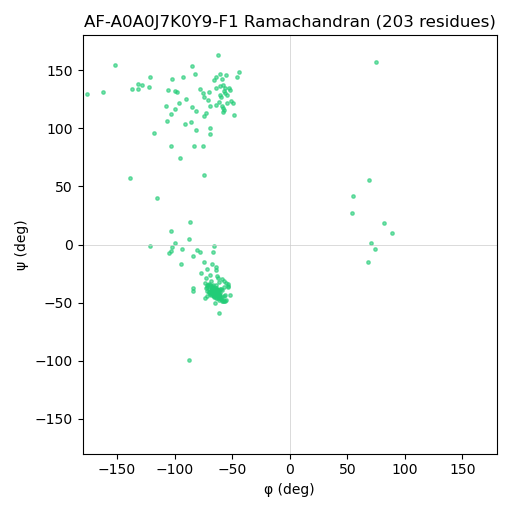 ? 3.271 -14.300 -6.517 1.00 91.12 102 TRP A C 1
ATOM 751 O O . TRP A 1 102 ? 2.962 -15.358 -7.054 1.00 91.12 102 TRP A O 1
ATOM 761 N N . LEU A 1 103 ? 2.766 -13.127 -6.919 1.00 92.62 103 LEU A N 1
ATOM 762 C CA . LEU A 1 103 ? 1.794 -13.047 -8.015 1.00 92.62 103 LEU A CA 1
ATOM 763 C C . LEU A 1 103 ? 2.437 -13.332 -9.372 1.00 92.62 103 LEU A C 1
ATOM 765 O O . LEU A 1 103 ? 1.862 -14.099 -10.137 1.00 92.62 103 LEU A O 1
ATOM 769 N N . SER A 1 104 ? 3.613 -12.765 -9.655 1.00 93.38 104 SER A N 1
ATOM 770 C CA . SER A 1 104 ? 4.378 -13.113 -10.857 1.00 93.38 104 SER A CA 1
ATOM 771 C C . SER A 1 104 ? 4.658 -14.609 -10.912 1.00 93.38 104 SER A C 1
ATOM 773 O O . SER A 1 104 ? 4.341 -15.240 -11.913 1.00 93.38 104 SER A O 1
ATOM 775 N N . TRP A 1 105 ? 5.153 -15.198 -9.816 1.00 93.31 105 TRP A N 1
ATOM 776 C CA . TRP A 1 105 ? 5.391 -16.641 -9.752 1.00 93.31 105 TRP A CA 1
ATOM 777 C C . TRP A 1 105 ? 4.114 -17.451 -10.012 1.00 93.31 105 TRP A C 1
ATOM 779 O O . TRP A 1 105 ? 4.110 -18.338 -10.861 1.00 93.31 105 TRP A O 1
ATOM 789 N N . LEU A 1 106 ? 3.008 -17.114 -9.341 1.00 94.38 106 LEU A N 1
ATOM 790 C CA . LEU A 1 106 ? 1.733 -17.810 -9.513 1.00 94.38 106 LEU A CA 1
ATOM 791 C C . LEU A 1 106 ? 1.237 -17.747 -10.963 1.00 94.38 106 LEU A C 1
ATOM 793 O O . LEU A 1 106 ? 0.777 -18.754 -11.494 1.00 94.38 106 LEU A O 1
ATOM 797 N N . LEU A 1 107 ? 1.304 -16.573 -11.594 1.00 92.12 107 LEU A N 1
ATOM 798 C CA . LEU A 1 107 ? 0.881 -16.398 -12.981 1.00 92.12 107 LEU A CA 1
ATOM 799 C C . LEU A 1 107 ? 1.753 -17.219 -13.928 1.00 92.12 107 LEU A C 1
ATOM 801 O O . LEU A 1 107 ? 1.211 -17.931 -14.770 1.00 92.12 107 LEU A O 1
ATOM 805 N N . THR A 1 108 ? 3.073 -17.173 -13.757 1.00 92.06 108 THR A N 1
ATOM 806 C CA . THR A 1 108 ? 4.005 -17.960 -14.568 1.00 92.06 108 THR A CA 1
ATOM 807 C C . THR A 1 108 ? 3.730 -19.459 -14.437 1.00 92.06 108 THR A C 1
ATOM 809 O O . THR A 1 108 ? 3.599 -20.132 -15.455 1.00 92.06 108 THR A O 1
ATOM 812 N N . GLU A 1 109 ? 3.542 -19.982 -13.222 1.00 93.00 109 GLU A N 1
ATOM 813 C CA . GLU A 1 109 ? 3.240 -21.406 -12.993 1.00 93.00 109 GLU A CA 1
ATOM 814 C C . GLU A 1 109 ? 1.899 -21.837 -13.597 1.00 93.00 109 GLU A C 1
ATOM 816 O O . GLU A 1 109 ? 1.787 -22.899 -14.212 1.00 93.00 109 GLU A O 1
ATOM 821 N N . VAL A 1 110 ? 0.856 -21.016 -13.438 1.00 93.38 110 VAL A N 1
ATOM 822 C CA . VAL A 1 110 ? -0.474 -21.320 -13.985 1.00 93.38 110 VAL A CA 1
ATOM 823 C C . VAL A 1 110 ? -0.438 -21.328 -15.511 1.00 93.38 110 VAL A C 1
ATOM 825 O O . VAL A 1 110 ? -0.969 -22.255 -16.126 1.00 93.38 110 VAL A O 1
ATOM 828 N N . ILE A 1 111 ? 0.209 -20.331 -16.122 1.00 91.12 111 ILE A N 1
ATOM 829 C CA . ILE A 1 111 ? 0.334 -20.240 -17.579 1.00 91.12 111 ILE A CA 1
ATOM 830 C C . ILE A 1 111 ? 1.187 -21.395 -18.107 1.00 91.12 111 ILE A C 1
ATOM 832 O O . ILE A 1 111 ? 0.769 -22.053 -19.058 1.00 91.12 111 ILE A O 1
ATOM 836 N N . GLN A 1 112 ? 2.313 -21.712 -17.460 1.00 91.19 112 GLN A N 1
ATOM 837 C CA . GLN A 1 112 ? 3.151 -22.848 -17.848 1.00 91.19 112 GLN A CA 1
ATOM 838 C C . GLN A 1 112 ? 2.352 -24.153 -17.823 1.00 91.19 112 GLN A C 1
ATOM 840 O O . GLN A 1 112 ? 2.370 -24.918 -18.784 1.00 91.19 112 GLN A O 1
ATOM 845 N N . ARG A 1 113 ? 1.549 -24.371 -16.779 1.00 91.50 113 ARG A N 1
ATOM 846 C CA . ARG A 1 113 ? 0.706 -25.565 -16.679 1.00 91.50 113 ARG A CA 1
ATOM 847 C C . ARG A 1 113 ? -0.357 -25.638 -17.776 1.00 91.50 113 ARG A C 1
ATOM 849 O O . ARG A 1 113 ? -0.674 -26.729 -18.244 1.00 91.50 113 ARG A O 1
ATOM 856 N N . TRP A 1 114 ? -0.916 -24.507 -18.205 1.00 92.31 114 TRP A N 1
ATOM 857 C CA . TRP A 1 114 ? -1.826 -24.470 -19.356 1.00 92.31 114 TRP A CA 1
ATOM 858 C C . TRP A 1 114 ? -1.116 -24.755 -20.678 1.00 92.31 114 TRP A C 1
ATOM 860 O O . TRP A 1 114 ? -1.705 -25.407 -21.546 1.00 92.31 114 TRP A O 1
ATOM 870 N N . CYS A 1 115 ? 0.138 -24.323 -20.818 1.00 90.31 115 CYS A N 1
ATOM 871 C CA . CYS A 1 115 ? 0.982 -24.679 -21.952 1.00 90.31 115 CYS A CA 1
ATOM 872 C C . CYS A 1 115 ? 1.303 -26.183 -21.972 1.00 90.31 115 CYS A C 1
ATOM 874 O O . CYS A 1 115 ? 1.255 -26.805 -23.033 1.00 90.31 115 CYS A O 1
ATOM 876 N N . ASP A 1 116 ? 1.558 -26.796 -20.814 1.00 89.06 116 ASP A N 1
ATOM 877 C CA . ASP A 1 116 ? 1.886 -28.226 -20.706 1.00 89.06 116 ASP A CA 1
ATOM 878 C C . ASP A 1 116 ? 0.681 -29.133 -20.995 1.00 89.06 116 ASP A C 1
ATOM 880 O O . ASP A 1 116 ? 0.822 -30.197 -21.596 1.00 89.06 116 ASP A O 1
ATOM 884 N N . VAL A 1 117 ? -0.523 -28.702 -20.605 1.00 92.69 117 VAL A N 1
ATOM 885 C CA . VAL A 1 117 ? -1.783 -29.397 -20.930 1.00 92.69 117 VAL A CA 1
ATOM 886 C C . VAL A 1 117 ? -2.189 -29.186 -22.399 1.00 92.69 117 VAL A C 1
ATOM 888 O O . VAL A 1 117 ? -3.032 -29.917 -22.916 1.00 92.69 117 VAL A O 1
ATOM 891 N N . GLY A 1 118 ? -1.587 -28.215 -23.094 1.00 88.50 118 GLY A N 1
ATOM 892 C CA . GLY A 1 118 ? -1.873 -27.914 -24.499 1.00 88.50 118 GLY A CA 1
ATOM 893 C C . GLY A 1 118 ? -3.111 -27.039 -24.719 1.00 88.50 118 GLY A C 1
ATOM 894 O O . GLY A 1 118 ? -3.640 -27.002 -25.827 1.00 88.50 118 GLY A O 1
ATOM 895 N N . VAL A 1 119 ? -3.580 -26.329 -23.685 1.00 90.56 119 VAL A N 1
ATOM 896 C CA . VAL A 1 119 ? -4.649 -25.319 -23.821 1.00 90.56 119 VAL A CA 1
ATOM 897 C C . VAL A 1 119 ? -4.123 -24.082 -24.551 1.00 90.56 119 VAL A C 1
ATOM 899 O O . VAL A 1 119 ? -4.836 -23.473 -25.346 1.00 90.56 119 VAL A O 1
ATOM 902 N N . ILE A 1 120 ? -2.866 -23.720 -24.285 1.00 88.00 120 ILE A N 1
ATOM 903 C CA . ILE A 1 120 ? -2.153 -22.601 -24.905 1.00 88.00 120 ILE A CA 1
ATOM 904 C C . ILE A 1 120 ? -0.896 -23.163 -25.580 1.00 88.00 120 ILE A C 1
ATOM 906 O O . ILE A 1 120 ? -0.277 -24.095 -25.071 1.00 88.00 120 ILE A O 1
ATOM 910 N N . SER A 1 121 ? -0.505 -22.616 -26.731 1.00 83.81 121 SER A N 1
ATOM 911 C CA . SER A 1 121 ? 0.766 -22.972 -27.369 1.00 83.81 121 SER A CA 1
ATOM 912 C C . SER A 1 121 ? 1.953 -22.564 -26.495 1.00 83.81 121 SER A C 1
ATOM 914 O O . SER A 1 121 ? 1.932 -21.500 -25.876 1.00 83.81 121 SER A O 1
ATOM 916 N N . GLN A 1 122 ? 3.011 -23.373 -26.487 1.00 84.19 122 GLN A N 1
ATOM 917 C CA . GLN A 1 122 ? 4.255 -23.029 -25.799 1.00 84.19 122 GLN A CA 1
ATOM 918 C C . GLN A 1 122 ? 4.836 -21.709 -26.352 1.00 84.19 122 GLN A C 1
ATOM 920 O O . GLN A 1 122 ? 4.738 -21.453 -27.559 1.00 84.19 122 GLN A O 1
ATOM 925 N N . PRO A 1 123 ? 5.428 -20.855 -25.500 1.00 82.44 123 PRO A N 1
ATOM 926 C CA . PRO A 1 123 ? 5.988 -19.579 -25.926 1.00 82.44 123 PRO A CA 1
ATOM 927 C C . PRO A 1 123 ? 7.165 -19.779 -26.890 1.00 82.44 123 PRO A C 1
ATOM 929 O O . PRO A 1 123 ? 8.080 -20.554 -26.623 1.00 82.44 123 PRO A O 1
ATOM 932 N N . THR A 1 124 ? 7.197 -19.017 -27.988 1.00 76.25 124 THR A N 1
ATOM 933 C CA . THR A 1 124 ? 8.225 -19.126 -29.044 1.00 76.25 124 THR A CA 1
ATOM 934 C C . THR A 1 124 ? 9.653 -18.899 -28.535 1.00 76.25 124 THR A C 1
ATOM 936 O O . THR A 1 124 ? 10.601 -19.442 -29.094 1.00 76.25 124 THR A O 1
ATOM 939 N N . LYS A 1 125 ? 9.812 -18.089 -27.480 1.00 76.44 125 LYS A N 1
ATOM 940 C CA . LYS A 1 125 ? 11.103 -17.786 -26.838 1.00 76.44 125 LYS A CA 1
ATOM 941 C C . LYS A 1 125 ? 11.357 -18.591 -25.556 1.00 76.44 125 LYS A C 1
ATOM 943 O O . LYS A 1 125 ? 12.386 -18.388 -24.928 1.00 76.44 125 LYS A O 1
ATOM 948 N N . GLY A 1 126 ? 10.441 -19.480 -25.162 1.00 71.31 126 GLY A N 1
ATOM 949 C CA . GLY A 1 126 ? 10.586 -20.323 -23.969 1.00 71.31 126 GLY A CA 1
ATOM 950 C C . GLY A 1 126 ? 10.475 -19.602 -22.619 1.00 71.31 126 GLY A C 1
ATOM 951 O O . GLY A 1 126 ? 10.599 -20.258 -21.593 1.00 71.31 126 GLY A O 1
ATOM 952 N N . GLU A 1 127 ? 10.228 -18.289 -22.594 1.00 79.00 127 GLU A N 1
ATOM 953 C CA . GLU A 1 127 ? 10.124 -17.502 -21.361 1.00 79.00 127 GLU A CA 1
ATOM 954 C C . GLU A 1 127 ? 8.764 -16.799 -21.267 1.00 79.00 127 GLU A C 1
ATOM 956 O O . GLU A 1 127 ? 8.280 -16.220 -22.245 1.00 79.00 127 GLU A O 1
ATOM 961 N N . ILE A 1 128 ? 8.155 -16.853 -20.079 1.00 82.31 128 ILE A N 1
ATOM 962 C CA . ILE A 1 128 ? 6.939 -16.117 -19.725 1.00 82.31 128 ILE A CA 1
ATOM 963 C C . ILE A 1 128 ? 7.350 -14.985 -18.784 1.00 82.31 128 ILE A C 1
ATOM 965 O O . ILE A 1 128 ? 7.646 -15.218 -17.611 1.00 82.31 128 ILE A O 1
ATOM 969 N N . THR A 1 129 ? 7.347 -13.757 -19.295 1.00 84.69 129 THR A N 1
ATOM 970 C CA . THR A 1 129 ? 7.613 -12.553 -18.503 1.00 84.69 129 THR A CA 1
ATOM 971 C C . THR A 1 129 ? 6.293 -11.902 -18.099 1.00 84.69 129 THR A C 1
ATOM 973 O O . THR A 1 129 ? 5.414 -11.695 -18.936 1.00 84.69 129 THR A O 1
ATOM 976 N N . VAL A 1 130 ? 6.153 -11.571 -16.814 1.00 86.62 130 VAL A N 1
ATOM 977 C CA . VAL A 1 130 ? 5.000 -10.839 -16.275 1.00 86.62 130 VAL A CA 1
ATOM 978 C C . VAL A 1 130 ? 5.445 -9.423 -15.948 1.00 86.62 130 VAL A C 1
ATOM 980 O O . VAL A 1 130 ? 6.319 -9.236 -15.103 1.00 86.62 130 VAL A O 1
ATOM 983 N N . ASP A 1 131 ? 4.824 -8.446 -16.600 1.00 87.81 131 ASP A N 1
ATOM 984 C CA . ASP A 1 131 ? 5.048 -7.030 -16.328 1.00 87.81 131 ASP A CA 1
ATOM 985 C C . ASP A 1 131 ? 3.901 -6.451 -15.488 1.00 87.81 131 ASP A C 1
ATOM 987 O O . ASP A 1 131 ? 2.732 -6.819 -15.652 1.00 87.81 131 ASP A O 1
ATOM 991 N N . TRP A 1 132 ? 4.240 -5.551 -14.570 1.00 85.25 132 TRP A N 1
ATOM 992 C CA . TRP A 1 132 ? 3.297 -4.904 -13.666 1.00 85.25 132 TRP A CA 1
ATOM 993 C C . TRP A 1 132 ? 3.476 -3.397 -13.731 1.00 85.25 132 TRP A C 1
ATOM 995 O O . TRP A 1 132 ? 4.590 -2.894 -13.631 1.00 85.25 132 TRP A O 1
ATOM 1005 N N . SER A 1 133 ? 2.364 -2.661 -13.758 1.00 82.25 133 SER A N 1
ATOM 1006 C CA . SER A 1 133 ? 2.420 -1.227 -13.491 1.00 82.25 133 SER A CA 1
ATOM 1007 C C . SER A 1 133 ? 2.966 -0.975 -12.083 1.00 82.25 133 SER A C 1
ATOM 1009 O O . SER A 1 133 ? 2.485 -1.562 -11.102 1.00 82.25 133 SER A O 1
ATOM 1011 N N . ASP A 1 134 ? 3.971 -0.108 -11.984 1.00 78.31 134 ASP A N 1
ATOM 1012 C CA . ASP A 1 134 ? 4.547 0.301 -10.708 1.00 78.31 134 ASP A CA 1
ATOM 1013 C C . ASP A 1 134 ? 3.535 1.170 -9.941 1.00 78.31 134 ASP A C 1
ATOM 1015 O O . ASP A 1 134 ? 3.127 2.231 -10.410 1.00 78.31 134 ASP A O 1
ATOM 1019 N N . LEU A 1 135 ? 3.110 0.730 -8.747 1.00 77.44 135 LEU A N 1
ATOM 1020 C CA . LEU A 1 135 ? 2.210 1.529 -7.899 1.00 77.44 135 LEU A CA 1
ATOM 1021 C C . LEU A 1 135 ? 2.869 2.801 -7.345 1.00 77.44 135 LEU A C 1
ATOM 1023 O O . LEU A 1 135 ? 2.163 3.662 -6.822 1.00 77.44 135 LEU A O 1
ATOM 1027 N N . LEU A 1 136 ? 4.199 2.880 -7.375 1.00 76.12 136 LEU A N 1
ATOM 1028 C CA . LEU A 1 136 ? 4.975 4.040 -6.942 1.00 76.12 136 LEU A CA 1
ATOM 1029 C C . LEU A 1 136 ? 5.298 4.981 -8.097 1.00 76.12 136 LEU A C 1
ATOM 1031 O O . LEU A 1 136 ? 5.884 6.034 -7.840 1.00 76.12 136 LEU A O 1
ATOM 1035 N N . ALA A 1 137 ? 4.930 4.620 -9.332 1.00 72.00 137 ALA A N 1
ATOM 1036 C CA . ALA A 1 137 ? 5.145 5.490 -10.469 1.00 72.00 137 ALA A CA 1
ATOM 1037 C C . ALA A 1 137 ? 4.470 6.843 -10.198 1.00 72.00 137 ALA A C 1
ATOM 1039 O O . ALA A 1 137 ? 3.295 6.868 -9.801 1.00 72.00 137 ALA A O 1
ATOM 1040 N N . PRO A 1 138 ? 5.192 7.962 -10.394 1.00 68.62 138 PRO A N 1
ATOM 1041 C CA . PRO A 1 138 ? 4.601 9.279 -10.254 1.00 68.62 138 PRO A CA 1
ATOM 1042 C C . PRO A 1 138 ? 3.414 9.377 -11.209 1.00 68.62 138 PRO A C 1
ATOM 1044 O O . PRO A 1 138 ? 3.503 9.002 -12.381 1.00 68.62 138 PRO A O 1
ATOM 1047 N N . GLY A 1 139 ? 2.279 9.859 -10.705 1.00 71.81 139 GLY A N 1
ATOM 1048 C CA . GLY A 1 139 ? 1.130 10.125 -11.565 1.00 71.81 139 GLY A CA 1
ATOM 1049 C C . GLY A 1 139 ? 1.474 11.196 -12.602 1.00 71.81 139 GLY A C 1
ATOM 1050 O O . GLY A 1 139 ? 2.420 11.962 -12.419 1.00 71.81 139 GLY A O 1
ATOM 1051 N N . ASP A 1 140 ? 0.675 11.310 -13.660 1.00 68.62 140 ASP A N 1
ATOM 1052 C CA . ASP A 1 140 ? 0.931 12.268 -14.748 1.00 68.62 140 ASP A CA 1
ATOM 1053 C C . ASP A 1 140 ? 1.118 13.710 -14.241 1.00 68.62 140 ASP A C 1
ATOM 1055 O O . ASP A 1 140 ? 1.962 14.449 -14.739 1.00 68.62 140 ASP A O 1
ATOM 1059 N N . SER A 1 141 ? 0.403 14.093 -13.178 1.00 71.38 141 SER A N 1
ATOM 1060 C CA . SER A 1 141 ? 0.576 15.394 -12.517 1.00 71.38 141 SER A CA 1
ATOM 1061 C C . SER A 1 141 ? 1.961 15.569 -11.887 1.00 71.38 141 SER A C 1
ATOM 1063 O O . SER A 1 141 ? 2.555 16.635 -11.997 1.00 71.38 141 SER A O 1
ATOM 1065 N N . GLU A 1 142 ? 2.492 14.539 -11.230 1.00 74.94 142 GLU A N 1
ATOM 1066 C CA . GLU A 1 142 ? 3.802 14.591 -10.570 1.00 74.94 142 GLU A CA 1
ATOM 1067 C C . GLU A 1 142 ? 4.937 14.555 -11.605 1.00 74.94 142 GLU A C 1
ATOM 1069 O O . GLU A 1 142 ? 5.938 15.254 -11.455 1.00 74.94 142 GLU A O 1
ATOM 1074 N N . LYS A 1 143 ? 4.741 13.841 -12.722 1.00 73.19 143 LYS A N 1
ATOM 1075 C CA . LYS A 1 143 ? 5.637 13.886 -13.889 1.00 73.19 143 LYS A CA 1
ATOM 1076 C C . LYS A 1 143 ? 5.710 15.288 -14.498 1.00 73.19 143 LYS A C 1
ATOM 1078 O O . LYS A 1 143 ? 6.802 15.792 -14.761 1.00 73.19 143 LYS A O 1
ATOM 1083 N N . LEU A 1 144 ? 4.565 15.950 -14.669 1.00 75.31 144 LEU A N 1
ATOM 1084 C CA . LEU A 1 144 ? 4.504 17.331 -15.156 1.00 75.31 144 LEU A CA 1
ATOM 1085 C C . LEU A 1 144 ? 5.129 18.323 -14.166 1.00 75.31 144 LEU A C 1
ATOM 1087 O O . LEU A 1 144 ? 5.827 19.246 -14.583 1.00 75.31 144 LEU A O 1
ATOM 1091 N N . GLU A 1 145 ? 4.945 18.125 -12.861 1.00 80.69 145 GLU A N 1
ATOM 1092 C CA . GLU A 1 145 ? 5.621 18.935 -11.844 1.00 80.69 145 GLU A CA 1
ATOM 1093 C C . GLU A 1 145 ? 7.143 18.751 -11.865 1.00 80.69 145 GLU A C 1
ATOM 1095 O O . GLU A 1 145 ? 7.877 19.733 -11.747 1.00 80.69 145 GLU A O 1
ATOM 1100 N N . ASN A 1 146 ? 7.635 17.521 -12.030 1.00 77.25 146 ASN A N 1
ATOM 1101 C CA . ASN A 1 146 ? 9.068 17.245 -12.144 1.00 77.25 146 ASN A CA 1
ATOM 1102 C C . ASN A 1 146 ? 9.660 17.903 -13.394 1.00 77.25 146 ASN A C 1
ATOM 1104 O O . ASN A 1 146 ? 10.708 18.547 -13.312 1.00 77.25 146 ASN A O 1
ATOM 1108 N N . MET A 1 147 ? 8.947 17.830 -14.520 1.00 76.88 147 MET A N 1
ATOM 1109 C CA . MET A 1 147 ? 9.303 18.536 -15.750 1.00 76.88 147 MET A CA 1
ATOM 1110 C C . MET A 1 147 ? 9.337 20.055 -15.549 1.00 76.88 147 MET A C 1
ATOM 1112 O O . MET A 1 147 ? 10.303 20.703 -15.946 1.00 76.88 147 MET A O 1
ATOM 1116 N N . SER A 1 148 ? 8.327 20.625 -14.885 1.00 81.94 148 SER A N 1
ATOM 1117 C CA . SER A 1 148 ? 8.267 22.059 -14.582 1.00 81.94 148 SER A CA 1
ATOM 1118 C C . SER A 1 148 ? 9.425 22.500 -13.689 1.00 81.94 148 SER A C 1
ATOM 1120 O O . SER A 1 148 ? 10.046 23.522 -13.958 1.00 81.94 148 SER A O 1
ATOM 1122 N N . LYS A 1 149 ? 9.764 21.724 -12.651 1.00 86.12 149 LYS A N 1
ATOM 1123 C CA . LYS A 1 149 ? 10.892 22.027 -11.755 1.00 86.12 149 LYS A CA 1
ATOM 1124 C C . LYS A 1 149 ? 12.228 21.965 -12.492 1.00 86.12 149 LYS A C 1
ATOM 1126 O O . LYS A 1 149 ? 13.073 22.829 -12.278 1.00 86.12 149 LYS A O 1
ATOM 1131 N N . MET A 1 150 ? 12.418 20.980 -13.370 1.00 79.81 150 MET A N 1
ATOM 1132 C CA . MET A 1 150 ? 13.624 20.876 -14.198 1.00 79.81 150 MET A CA 1
ATOM 1133 C C . MET A 1 150 ? 13.728 22.032 -15.201 1.00 79.81 150 MET A C 1
ATOM 1135 O O . MET A 1 150 ? 14.799 22.619 -15.347 1.00 79.81 150 MET A O 1
ATOM 1139 N N . ALA A 1 151 ? 12.616 22.430 -15.825 1.00 81.06 151 ALA A N 1
ATOM 1140 C CA . ALA A 1 151 ? 12.563 23.605 -16.692 1.00 81.06 151 ALA A CA 1
ATOM 1141 C C . ALA A 1 151 ? 12.851 24.911 -15.924 1.00 81.06 151 ALA A C 1
ATOM 1143 O O . ALA A 1 151 ? 13.594 25.764 -16.409 1.00 81.06 151 ALA A O 1
ATOM 1144 N N . ASP A 1 152 ? 12.345 25.048 -14.697 1.00 85.88 152 ASP A N 1
ATOM 1145 C CA . ASP A 1 152 ? 12.646 26.188 -13.826 1.00 85.88 152 ASP A CA 1
ATOM 1146 C C . ASP A 1 152 ? 14.130 26.243 -13.439 1.00 85.88 152 ASP A C 1
ATOM 1148 O O . ASP A 1 152 ? 14.710 27.327 -13.351 1.00 85.88 152 ASP A O 1
ATOM 1152 N N . VAL A 1 153 ? 14.763 25.090 -13.202 1.00 80.81 153 VAL A N 1
ATOM 1153 C CA . VAL A 1 153 ? 16.209 25.005 -12.942 1.00 80.81 153 VAL A CA 1
ATOM 1154 C C . VAL A 1 153 ? 16.996 25.426 -14.182 1.00 80.81 153 VAL A C 1
ATOM 1156 O O . VAL A 1 153 ? 17.922 26.230 -14.060 1.00 80.81 153 VAL A O 1
ATOM 1159 N N . ALA A 1 154 ? 16.604 24.964 -15.371 1.00 81.50 154 ALA A N 1
ATOM 1160 C CA . ALA A 1 154 ? 17.209 25.382 -16.635 1.00 81.50 154 ALA A CA 1
ATOM 1161 C C . ALA A 1 154 ? 17.118 26.908 -16.821 1.00 81.50 154 ALA A C 1
ATOM 1163 O O . ALA A 1 154 ? 18.128 27.576 -17.042 1.00 81.50 154 ALA A O 1
ATOM 1164 N N . TYR A 1 155 ? 15.931 27.485 -16.610 1.00 82.94 155 TYR A N 1
ATOM 1165 C CA . TYR A 1 155 ? 15.708 28.927 -16.722 1.00 82.94 155 TYR A CA 1
ATOM 1166 C C . TYR A 1 155 ? 16.547 29.733 -15.718 1.00 82.94 155 TYR A C 1
ATOM 1168 O O . TYR A 1 155 ? 17.222 30.695 -16.090 1.00 82.94 155 TYR A O 1
ATOM 1176 N N . LYS A 1 156 ? 16.554 29.329 -14.441 1.00 83.56 156 LYS A N 1
ATOM 1177 C CA . LYS A 1 156 ? 17.309 30.024 -13.385 1.00 83.56 156 LYS A CA 1
ATOM 1178 C C . LYS A 1 156 ? 18.818 29.913 -13.579 1.00 83.56 156 LYS A C 1
ATOM 1180 O O . LYS A 1 156 ? 19.527 30.880 -13.319 1.00 83.56 156 LYS A O 1
ATOM 1185 N N . THR A 1 157 ? 19.317 28.767 -14.038 1.00 78.75 157 THR A N 1
ATOM 1186 C CA . THR A 1 157 ? 20.754 28.579 -14.294 1.00 78.75 157 THR A CA 1
ATOM 1187 C C . THR A 1 157 ? 21.211 29.361 -15.518 1.00 78.75 157 THR A C 1
ATOM 1189 O O . THR A 1 157 ? 22.228 30.046 -15.442 1.00 78.75 157 THR A O 1
ATOM 1192 N N . GLN A 1 158 ? 20.402 29.402 -16.579 1.00 84.69 158 GLN A N 1
ATOM 1193 C CA . GLN A 1 158 ? 20.652 30.265 -17.731 1.00 84.69 158 GLN A CA 1
ATOM 1194 C C . GLN A 1 158 ? 20.648 31.753 -17.349 1.00 84.69 158 GLN A C 1
ATOM 1196 O O . GLN A 1 158 ? 21.527 32.496 -17.781 1.00 84.69 158 GLN A O 1
ATOM 1201 N N . GLN A 1 159 ? 19.706 32.195 -16.510 1.00 81.19 159 GLN A N 1
ATOM 1202 C CA . GLN A 1 159 ? 19.645 33.585 -16.049 1.00 81.19 159 GLN A CA 1
ATOM 1203 C C . GLN A 1 159 ? 20.823 33.958 -15.132 1.00 81.19 159 GLN A C 1
ATOM 1205 O O . GLN A 1 159 ? 21.329 35.074 -15.215 1.00 81.19 159 GLN A O 1
ATOM 1210 N N . ALA A 1 160 ? 21.253 33.045 -14.256 1.00 78.50 160 ALA A N 1
ATOM 1211 C CA . ALA A 1 160 ? 22.297 33.308 -13.266 1.00 78.50 160 ALA A CA 1
ATOM 1212 C C . ALA A 1 160 ? 23.724 33.140 -13.812 1.00 78.50 160 ALA A C 1
ATOM 1214 O O . ALA A 1 160 ? 24.615 33.898 -13.435 1.00 78.50 160 ALA A O 1
ATOM 1215 N N . PHE A 1 161 ? 23.948 32.152 -14.681 1.00 77.38 161 PHE A N 1
ATOM 1216 C CA . PHE A 1 161 ? 25.282 31.732 -15.123 1.00 77.38 161 PHE A CA 1
ATOM 1217 C C . PHE A 1 161 ? 25.489 31.838 -16.641 1.00 77.38 161 PHE A C 1
ATOM 1219 O O . PHE A 1 161 ? 26.574 31.532 -17.128 1.00 77.38 161 PHE A O 1
ATOM 1226 N N . GLY A 1 162 ? 24.476 32.267 -17.404 1.00 76.56 162 GLY A N 1
ATOM 1227 C CA . GLY A 1 162 ? 24.555 32.426 -18.862 1.00 76.56 162 GLY A CA 1
ATOM 1228 C C . GLY A 1 162 ? 24.537 31.114 -19.656 1.00 76.56 162 GLY A C 1
ATOM 1229 O O . GLY A 1 162 ? 24.481 31.152 -20.882 1.00 76.56 162 GLY A O 1
ATOM 1230 N N . ALA A 1 163 ? 24.539 29.966 -18.977 1.00 74.94 163 ALA A N 1
ATOM 1231 C CA . ALA A 1 163 ? 24.430 28.635 -19.559 1.00 74.94 163 ALA A CA 1
ATOM 1232 C C . ALA A 1 163 ? 23.366 27.828 -18.805 1.00 74.94 163 ALA A C 1
ATOM 1234 O O . ALA A 1 163 ? 23.289 27.890 -17.576 1.00 74.94 163 ALA A O 1
ATOM 1235 N N . SER A 1 164 ? 22.540 27.083 -19.544 1.00 72.81 164 SER A N 1
ATOM 1236 C CA . SER A 1 164 ? 21.604 26.139 -18.930 1.00 72.81 164 SER A CA 1
ATOM 1237 C C . SER A 1 164 ? 22.392 24.976 -18.337 1.00 72.81 164 SER A C 1
ATOM 1239 O O . SER A 1 164 ? 23.239 24.401 -19.016 1.00 72.81 164 SER A O 1
ATOM 1241 N N . ALA A 1 165 ? 22.101 24.616 -17.090 1.00 73.56 165 ALA A N 1
ATOM 1242 C CA . ALA A 1 165 ? 22.673 23.425 -16.465 1.00 73.56 165 ALA A CA 1
ATOM 1243 C C . ALA A 1 165 ? 21.961 22.123 -16.877 1.00 73.56 165 ALA A C 1
ATOM 1245 O O . ALA A 1 165 ? 22.374 21.057 -16.439 1.00 73.56 165 ALA A O 1
ATOM 1246 N N . VAL A 1 166 ? 20.873 22.223 -17.650 1.00 75.69 166 VAL A N 1
ATOM 1247 C CA . VAL A 1 166 ? 20.008 21.100 -18.025 1.00 75.69 166 VAL A CA 1
ATOM 1248 C C . VAL A 1 166 ? 19.742 21.133 -19.527 1.00 75.69 166 VAL A C 1
ATOM 1250 O O . VAL A 1 166 ? 19.403 22.187 -20.083 1.00 75.69 166 VAL A O 1
ATOM 1253 N N . GLU A 1 167 ? 19.864 19.983 -20.179 1.00 77.19 167 GLU A N 1
ATOM 1254 C CA . GLU A 1 167 ? 19.555 19.806 -21.594 1.00 77.19 167 GLU A CA 1
ATOM 1255 C C . GLU A 1 167 ? 18.057 19.533 -21.837 1.00 77.19 167 GLU A C 1
ATOM 1257 O O . GLU A 1 167 ? 17.366 18.956 -20.991 1.00 77.19 167 GLU A O 1
ATOM 1262 N N . PRO A 1 168 ? 17.516 19.877 -23.023 1.00 73.00 168 PRO A N 1
ATOM 1263 C CA . PRO A 1 168 ? 16.116 19.606 -23.362 1.00 73.00 168 PRO A CA 1
ATOM 1264 C C . PRO A 1 168 ? 15.720 18.127 -23.229 1.00 73.00 168 PRO A C 1
ATOM 1266 O O . PRO A 1 168 ? 14.590 17.820 -22.844 1.00 73.00 168 PRO A O 1
ATOM 1269 N N . ASN A 1 169 ? 16.649 17.207 -23.507 1.00 73.75 169 ASN A N 1
ATOM 1270 C CA . ASN A 1 169 ? 16.420 15.768 -23.388 1.00 73.75 169 ASN A CA 1
ATOM 1271 C C . ASN A 1 169 ? 16.363 15.297 -21.924 1.00 73.75 169 ASN A C 1
ATOM 1273 O O . ASN A 1 169 ? 15.599 14.383 -21.620 1.00 73.75 169 ASN A O 1
ATOM 1277 N N . GLU A 1 170 ? 17.056 15.965 -20.999 1.00 69.19 170 GLU A N 1
ATOM 1278 C CA . GLU A 1 170 ? 16.980 15.672 -19.561 1.00 69.19 170 GLU A CA 1
ATOM 1279 C C . GLU A 1 170 ? 15.636 16.116 -18.960 1.00 69.19 170 GLU A C 1
ATOM 1281 O O . GLU A 1 170 ? 15.061 15.423 -18.120 1.00 69.19 170 GLU A O 1
ATOM 1286 N N . VAL A 1 171 ? 15.075 17.230 -19.447 1.00 72.56 171 VAL A N 1
ATOM 1287 C CA . VAL A 1 171 ? 13.728 17.693 -19.064 1.00 72.56 171 VAL A CA 1
ATOM 1288 C C . VAL A 1 171 ? 12.642 16.739 -19.578 1.00 72.56 171 VAL A C 1
ATOM 1290 O O . VAL A 1 171 ? 11.669 16.467 -18.874 1.00 72.56 171 VAL A O 1
ATOM 1293 N N . ARG A 1 172 ? 12.806 16.193 -20.791 1.00 71.94 172 ARG A N 1
ATOM 1294 C CA . ARG A 1 172 ? 11.882 15.194 -21.360 1.00 71.94 172 ARG A CA 1
ATOM 1295 C C . ARG A 1 172 ? 11.981 13.848 -20.650 1.00 71.94 172 ARG A C 1
ATOM 1297 O O . ARG A 1 172 ? 10.942 13.274 -20.328 1.00 71.94 172 ARG A O 1
ATOM 1304 N N . ALA A 1 173 ? 13.196 13.407 -20.321 1.00 74.75 173 ALA A N 1
ATOM 1305 C CA . ALA A 1 173 ? 13.429 12.204 -19.526 1.00 74.75 173 ALA A CA 1
ATOM 1306 C C . ALA A 1 173 ? 12.782 12.299 -18.133 1.00 74.75 173 ALA A C 1
ATOM 1308 O O . ALA A 1 173 ? 12.183 11.332 -17.671 1.00 74.75 173 ALA A O 1
ATOM 1309 N N . ALA A 1 174 ? 12.809 13.476 -17.495 1.00 67.81 174 ALA A N 1
ATOM 1310 C CA . ALA A 1 174 ? 12.157 13.706 -16.202 1.00 67.81 174 ALA A CA 1
ATOM 1311 C C . ALA A 1 174 ? 10.620 13.561 -16.234 1.00 67.81 174 ALA A C 1
ATOM 1313 O O . ALA A 1 174 ? 10.005 13.329 -15.193 1.00 67.81 174 ALA A O 1
ATOM 1314 N N . GLY A 1 175 ? 10.000 13.688 -17.411 1.00 65.25 175 GLY A N 1
ATOM 1315 C CA . GLY A 1 175 ? 8.576 13.416 -17.625 1.00 65.25 175 GLY A CA 1
ATOM 1316 C C . GLY A 1 175 ? 8.279 12.084 -18.307 1.00 65.25 175 GLY A C 1
ATOM 1317 O O . GLY A 1 175 ? 7.148 11.903 -18.747 1.00 65.25 175 GLY A O 1
ATOM 1318 N N . GLU A 1 176 ? 9.270 11.192 -18.438 1.00 63.84 176 GLU A N 1
ATOM 1319 C CA . GLU A 1 176 ? 9.174 9.933 -19.197 1.00 63.84 176 GLU A CA 1
ATOM 1320 C C . GLU A 1 176 ? 8.703 10.121 -20.655 1.00 63.84 176 GLU A C 1
ATOM 1322 O O . GLU A 1 176 ? 8.110 9.226 -21.255 1.00 63.84 176 GLU A O 1
ATOM 1327 N N . LEU A 1 177 ? 8.955 11.293 -21.246 1.00 71.38 177 LEU A N 1
ATOM 1328 C CA . LEU A 1 177 ? 8.690 11.536 -22.661 1.00 71.38 177 LEU A CA 1
ATOM 1329 C C . LEU A 1 177 ? 9.840 10.998 -23.510 1.00 71.38 177 LEU A C 1
ATOM 1331 O O . LEU A 1 177 ? 11.005 11.089 -23.120 1.00 71.38 177 LEU A O 1
ATOM 1335 N N . GLU A 1 178 ? 9.518 10.516 -24.712 1.00 67.94 178 GLU A N 1
ATOM 1336 C CA . GLU A 1 178 ? 10.541 10.072 -25.659 1.00 67.94 178 GLU A CA 1
ATOM 1337 C C . GLU A 1 178 ? 11.549 11.202 -25.944 1.00 67.94 178 GLU A C 1
ATOM 1339 O O . GLU A 1 178 ? 11.125 12.353 -26.160 1.00 67.94 178 GLU A O 1
ATOM 1344 N N . PRO A 1 179 ? 12.864 10.908 -25.935 1.00 72.56 179 PRO A N 1
ATOM 1345 C CA . PRO A 1 179 ? 13.896 11.869 -26.307 1.00 72.56 179 PRO A CA 1
ATOM 1346 C C . PRO A 1 179 ? 13.644 12.429 -27.707 1.00 72.56 179 PRO A C 1
ATOM 1348 O O . PRO A 1 179 ? 13.154 11.725 -28.589 1.00 72.56 179 PRO A O 1
ATOM 1351 N N . ILE A 1 180 ? 13.992 13.695 -27.927 1.00 70.62 180 ILE A N 1
ATOM 1352 C CA . ILE A 1 180 ? 14.035 14.217 -29.294 1.00 70.62 180 ILE A CA 1
ATOM 1353 C C . ILE A 1 180 ? 15.287 13.618 -29.934 1.00 70.62 180 ILE A C 1
ATOM 1355 O O . ILE A 1 180 ? 16.371 13.725 -29.356 1.00 70.62 180 ILE A O 1
ATOM 1359 N N . GLU A 1 181 ? 15.143 12.977 -31.098 1.00 64.12 181 GLU A N 1
ATOM 1360 C CA . GLU A 1 1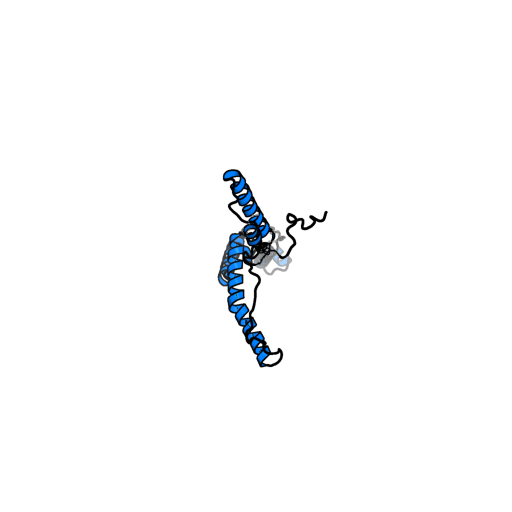81 ? 16.295 12.503 -31.867 1.00 64.12 181 GLU A CA 1
ATOM 1361 C C . GLU A 1 181 ? 17.246 13.677 -32.115 1.00 64.12 181 GLU A C 1
ATOM 1363 O O . GLU A 1 181 ? 16.861 14.698 -32.694 1.00 64.12 181 GLU A O 1
ATOM 1368 N N . GLU A 1 182 ? 18.491 13.549 -31.658 1.00 61.81 182 GLU A N 1
ATOM 1369 C CA . GLU A 1 182 ? 19.508 14.540 -31.974 1.00 61.81 182 GLU A CA 1
ATOM 1370 C C . GLU A 1 182 ? 19.694 14.598 -33.496 1.00 61.81 182 GLU A C 1
ATOM 1372 O O . GLU A 1 182 ? 19.763 13.546 -34.148 1.00 61.81 182 GLU A O 1
ATOM 1377 N N . PRO A 1 183 ? 19.793 15.797 -34.101 1.00 57.53 183 PRO A N 1
ATOM 1378 C CA . PRO A 1 183 ? 20.141 15.895 -35.504 1.00 57.53 183 PRO A CA 1
ATOM 1379 C C . PRO A 1 183 ? 21.499 15.220 -35.704 1.00 57.53 183 PRO A C 1
ATOM 1381 O O . PRO A 1 183 ? 22.517 15.674 -35.183 1.00 57.53 183 PRO A O 1
ATOM 1384 N N . ARG A 1 184 ? 21.490 14.106 -36.447 1.00 49.38 184 ARG A N 1
ATOM 1385 C CA . ARG A 1 184 ? 22.679 13.335 -36.816 1.00 49.38 184 ARG A CA 1
ATOM 1386 C C . ARG A 1 184 ? 23.720 14.316 -37.362 1.00 49.38 184 ARG A C 1
ATOM 1388 O O . ARG A 1 184 ? 23.498 14.901 -38.423 1.00 49.38 184 ARG A O 1
ATOM 1395 N N . GLN A 1 185 ? 24.818 14.529 -36.630 1.00 56.69 185 GLN A N 1
ATOM 1396 C CA . GLN A 1 185 ? 25.915 15.361 -37.125 1.00 56.69 185 GLN A CA 1
ATOM 1397 C C . GLN A 1 185 ? 26.340 14.794 -38.489 1.00 56.69 185 GLN A C 1
ATOM 1399 O O . GLN A 1 185 ? 26.508 13.574 -38.600 1.00 56.69 185 GLN A O 1
ATOM 1404 N N . PRO A 1 1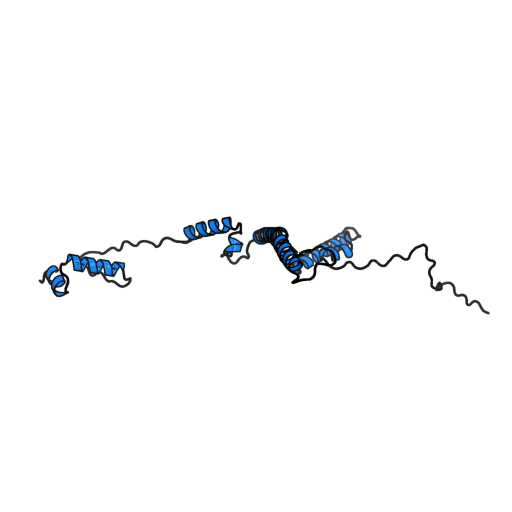86 ? 26.437 15.614 -39.550 1.00 54.25 186 PRO A N 1
ATOM 1405 C CA . PRO A 1 186 ? 26.867 15.110 -40.843 1.00 54.25 186 PRO A CA 1
ATOM 1406 C C . PRO A 1 186 ? 28.277 14.523 -40.705 1.00 54.25 186 PRO A C 1
ATOM 1408 O O . PRO A 1 186 ? 29.174 15.186 -40.186 1.00 54.25 186 PRO A O 1
ATOM 1411 N N . ASP A 1 187 ? 28.451 13.271 -41.142 1.00 48.94 187 ASP A N 1
ATOM 1412 C CA . ASP A 1 187 ? 29.740 12.569 -41.143 1.00 48.94 187 ASP A CA 1
ATOM 1413 C C . ASP A 1 187 ? 30.831 13.461 -41.772 1.00 48.94 187 ASP A C 1
ATOM 1415 O O . ASP A 1 187 ? 30.716 13.797 -42.955 1.00 48.94 187 ASP A O 1
ATOM 1419 N N . PRO A 1 188 ? 31.928 13.789 -41.061 1.00 59.88 188 PRO A N 1
ATOM 1420 C CA . PRO A 1 188 ? 33.006 14.626 -41.599 1.00 59.88 188 PRO A CA 1
ATOM 1421 C C . PRO A 1 188 ? 33.787 13.968 -42.755 1.00 59.88 188 PRO A C 1
ATOM 1423 O O . PRO A 1 188 ? 34.634 14.605 -43.373 1.00 59.88 188 PRO A O 1
ATOM 1426 N N . THR A 1 189 ? 33.518 12.696 -43.062 1.00 58.59 189 THR A N 1
ATOM 1427 C CA . THR A 1 189 ? 34.152 11.910 -44.134 1.00 58.59 189 THR A CA 1
ATOM 1428 C C . THR A 1 189 ? 33.298 11.744 -45.390 1.00 58.59 189 THR A C 1
ATOM 1430 O O . THR A 1 189 ? 33.767 11.149 -46.362 1.00 58.59 189 THR A O 1
ATOM 1433 N N . LYS A 1 190 ? 32.065 12.264 -45.425 1.00 54.47 190 LYS A N 1
ATOM 1434 C CA . LYS A 1 190 ? 31.282 12.334 -46.665 1.00 54.47 190 LYS A CA 1
ATOM 1435 C C . LYS A 1 190 ? 31.376 13.737 -47.244 1.00 54.47 190 LYS A C 1
ATOM 1437 O O . LYS A 1 190 ? 30.883 14.687 -46.645 1.00 54.47 190 LYS A O 1
ATOM 1442 N N . ASN A 1 191 ? 31.961 13.848 -48.439 1.00 49.31 191 ASN A N 1
ATOM 1443 C CA . ASN A 1 191 ? 31.869 15.073 -49.229 1.00 49.31 191 ASN A CA 1
ATOM 1444 C C . ASN A 1 191 ? 30.389 15.471 -49.353 1.00 49.31 191 ASN A C 1
ATOM 1446 O O . ASN A 1 191 ? 29.564 14.598 -49.651 1.00 49.31 191 ASN A O 1
ATOM 1450 N N . PRO A 1 192 ? 30.039 16.748 -49.128 1.00 49.31 192 PRO A N 1
ATOM 1451 C CA . PRO A 1 192 ? 28.669 17.207 -49.267 1.00 49.31 192 PRO A CA 1
ATOM 1452 C C . PRO A 1 192 ? 28.196 16.904 -50.690 1.00 49.31 192 PRO A C 1
ATOM 1454 O O . PRO A 1 192 ? 28.746 17.397 -51.672 1.00 49.31 192 PRO A O 1
ATOM 1457 N N . VAL A 1 193 ? 27.190 16.039 -50.808 1.00 56.25 193 VAL A N 1
ATOM 1458 C CA . VAL A 1 193 ? 26.529 15.768 -52.085 1.00 56.25 193 VAL A CA 1
ATOM 1459 C C . VAL A 1 193 ? 25.487 16.862 -52.276 1.00 56.25 193 VAL A C 1
ATOM 1461 O O . VAL A 1 193 ? 24.331 16.737 -51.888 1.00 56.25 193 VAL A O 1
ATOM 1464 N N . GLY A 1 194 ? 25.951 17.982 -52.809 1.00 53.47 194 GLY A N 1
ATOM 1465 C CA . GLY A 1 194 ? 25.150 19.147 -53.147 1.00 53.47 194 GLY A CA 1
ATOM 1466 C C . GLY A 1 194 ? 26.065 20.162 -53.810 1.00 53.47 194 GLY A C 1
ATOM 1467 O O . GLY A 1 194 ? 27.151 20.415 -53.296 1.00 53.47 194 GLY A O 1
ATOM 1468 N N . LYS A 1 195 ? 25.666 20.691 -54.974 1.00 50.31 195 LYS A N 1
ATOM 1469 C CA . LYS A 1 195 ? 26.373 21.813 -55.606 1.00 50.31 195 LYS A CA 1
ATOM 1470 C C . LYS A 1 195 ? 26.547 22.910 -54.559 1.00 50.31 195 LYS A C 1
ATOM 1472 O O . LYS A 1 195 ? 25.557 23.338 -53.968 1.00 50.31 195 LYS A O 1
ATOM 1477 N N . ASP A 1 196 ? 27.792 23.314 -54.336 1.00 55.78 196 ASP A N 1
ATOM 1478 C CA . ASP A 1 196 ? 28.116 24.463 -53.505 1.00 55.78 196 ASP A CA 1
ATOM 1479 C C . ASP A 1 196 ? 27.402 25.694 -54.092 1.00 55.78 196 ASP A C 1
ATOM 1481 O O . ASP A 1 196 ? 27.672 26.044 -55.244 1.00 55.78 196 ASP A O 1
ATOM 1485 N N . PRO A 1 197 ? 26.474 26.339 -53.361 1.00 59.12 197 PRO A N 1
ATOM 1486 C CA . PRO A 1 197 ? 25.780 27.529 -53.846 1.00 59.12 197 PRO A CA 1
ATOM 1487 C C . PRO A 1 197 ? 26.709 28.744 -54.029 1.00 59.12 197 PRO A C 1
ATOM 1489 O O . PRO A 1 197 ? 26.236 29.796 -54.449 1.00 59.12 197 PRO A O 1
ATOM 1492 N N . LEU A 1 198 ? 28.005 28.621 -53.716 1.00 61.66 198 LEU A N 1
ATOM 1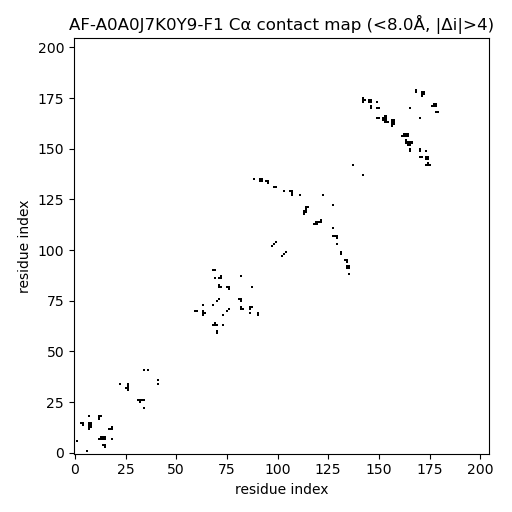493 C CA . LEU A 1 198 ? 29.028 29.643 -53.943 1.00 61.66 198 LEU A CA 1
ATOM 1494 C C . LEU A 1 198 ? 29.961 29.353 -55.129 1.00 61.66 198 LEU A C 1
ATOM 1496 O O . LEU A 1 198 ? 30.733 30.243 -55.487 1.00 61.66 198 LEU A O 1
ATOM 1500 N N . ASN A 1 199 ? 29.895 28.172 -55.760 1.00 52.47 199 ASN A N 1
ATOM 1501 C CA . ASN A 1 199 ? 30.637 27.906 -56.996 1.00 52.47 199 ASN A CA 1
ATOM 1502 C C . ASN A 1 199 ? 29.691 27.960 -58.201 1.00 52.47 199 ASN A C 1
ATOM 1504 O O . ASN A 1 199 ? 29.133 26.956 -58.649 1.00 52.47 199 ASN A O 1
ATOM 1508 N N . ASP A 1 200 ? 29.490 29.181 -58.685 1.00 49.19 200 ASP A N 1
ATOM 1509 C CA . ASP A 1 200 ? 28.736 29.489 -59.893 1.00 49.19 200 ASP A CA 1
ATOM 1510 C C . ASP A 1 200 ? 29.596 29.122 -61.119 1.00 49.19 200 ASP A C 1
ATOM 1512 O O . ASP A 1 200 ? 30.315 29.950 -61.677 1.00 49.19 200 ASP A O 1
ATOM 1516 N N . ASP A 1 201 ? 29.560 27.854 -61.543 1.00 53.81 201 ASP A N 1
ATOM 1517 C CA . ASP A 1 201 ? 30.142 27.413 -62.823 1.00 53.81 201 ASP A CA 1
ATOM 1518 C C . ASP A 1 201 ? 29.253 27.871 -63.996 1.00 53.81 201 ASP A C 1
ATOM 1520 O O . ASP A 1 201 ? 28.715 27.066 -64.756 1.00 53.81 201 ASP A O 1
ATOM 1524 N N . ASN A 1 202 ? 29.071 29.185 -64.118 1.00 49.31 202 ASN A N 1
ATOM 1525 C CA . ASN A 1 202 ? 28.487 29.841 -65.281 1.00 49.31 202 ASN A CA 1
ATOM 1526 C C . ASN A 1 202 ? 29.278 31.121 -65.600 1.00 49.31 202 ASN A C 1
ATOM 1528 O O . ASN A 1 202 ? 28.750 32.229 -65.655 1.00 49.31 202 ASN A O 1
ATOM 1532 N N . ALA A 1 203 ? 30.580 30.947 -65.826 1.00 48.50 203 ALA A N 1
ATOM 1533 C CA . ALA A 1 203 ? 31.386 31.881 -66.600 1.00 48.50 203 ALA A CA 1
ATOM 1534 C C . ALA A 1 203 ? 31.459 31.383 -68.055 1.00 48.50 203 ALA A C 1
ATOM 1536 O O . ALA A 1 203 ? 32.478 30.858 -68.495 1.00 48.50 203 ALA A O 1
ATOM 1537 N N . GLU A 1 204 ? 30.360 31.538 -68.796 1.00 40.53 204 GLU A N 1
ATOM 1538 C CA . GLU A 1 204 ? 30.367 31.536 -70.262 1.00 40.53 204 GLU A CA 1
ATOM 1539 C C . GLU A 1 204 ? 29.878 32.901 -70.764 1.00 40.53 204 GLU A C 1
ATOM 1541 O O . GLU A 1 204 ? 28.674 33.154 -70.820 1.00 40.53 204 GLU A O 1
ATOM 1546 N N . ALA A 1 205 ? 30.839 33.782 -71.068 1.00 35.84 205 ALA A N 1
ATOM 1547 C CA . ALA A 1 205 ? 30.921 34.660 -72.248 1.00 35.84 205 ALA A CA 1
ATOM 1548 C C . ALA A 1 205 ? 32.084 35.654 -72.085 1.00 35.84 205 ALA A C 1
ATOM 1550 O O . ALA A 1 205 ? 32.041 36.474 -71.140 1.00 35.84 205 ALA A O 1
#

Solvent-accessible surface area (backbone atoms only — not comparable to full-atom values): 12869 Å² total; per-residue (Å²): 132,84,52,70,58,54,55,26,46,75,71,73,32,96,37,48,67,54,47,49,50,52,51,51,49,44,43,76,75,35,99,86,48,84,84,88,61,91,88,61,89,82,78,80,85,79,75,75,81,73,80,62,64,66,64,51,52,52,54,52,47,55,54,24,56,77,76,68,45,58,56,45,74,75,75,50,50,90,80,80,52,76,58,55,71,62,61,51,50,56,51,29,52,54,49,45,54,44,45,72,43,62,48,37,52,50,50,44,54,53,52,49,51,36,28,73,75,60,80,39,80,71,57,95,82,76,67,81,84,82,85,73,88,63,72,77,56,71,51,73,69,53,23,51,50,45,23,50,53,44,49,50,48,21,53,52,31,29,72,74,69,74,45,56,83,54,54,76,52,57,35,28,50,52,45,75,40,80,66,73,82,72,80,76,75,77,61,91,86,57,78,76,90,60,85,58,92,83,66,76,92,74,87,83,130

Foldseek 3Di:
DDDVQNVCVVVPHPGPVRVVVVLVVCVVVDPPRDDDDDPDDDDDPDDDDDDCVVVVVVVLVVVCVVVVQDSCVPVNDPPPDHDPPVSQLVVLVVVVVCCVPPVQVVVQVVVVVCCVVVVDPQDPVNDDDDDDDRSNPDPLVVLVVQLVVLVVQQVVCCVPPVGGPDDPQRSCVSSVHDGDPDDDDPDPPDDPPDPDPPPPPPPDD

Sequence (205 aa):
MKTIAQQAKDAGYKDLGEAMNEKIRKLNQGTDSALVTQSGTSSVLSVAAADPTPSWTVSANSYASTIGCPFNILFGKQTGNLASTEDRKEWAKKGNGRRGGWLSWLLTEVIQRWCDVGVISQPTKGEITVDWSDLLAPGDSEKLENMSKMADVAYKTQQAFGASAVEPNEVRAAGELEPIEEPRQPDPTKNPVGKDPLNDDNAEA

Radius of gyration: 41.66 Å; Cα contacts (8 Å, |Δi|>4): 110; chains: 1; bounding box: 92×64×126 Å